Protein AF-A0A3P7W4X5-F1 (afdb_monomer)

InterPro domains:
  IPR001506 Peptidase M12A [PF01400] (109-225)
  IPR001506 Peptidase M12A [PR00480] (134-152)
  IPR001506 Peptidase M12A [PR00480] (186-204)
  IPR001506 Peptidase M12A [PR00480] (205-222)
  IPR001506 Peptidase M12A [PS51864] (102-222)
  IPR006026 Peptidase, metallopeptidase [SM00235] (110-239)
  IPR024079 Metallopeptidase, catalytic domain superfamily [G3DSA:3.40.390.10] (47-266)

Nearest PDB structures (foldseek):
  7uab-assembly1_H  TM=9.248E-01  e=8.748E-09  Homo sapiens
  7uac-assembly1_H  TM=9.003E-01  e=2.520E-08  Homo sapiens
  7uai-assembly1_C  TM=9.038E-01  e=9.906E-08  Homo sapiens
  7uaf-assembly1_D  TM=8.833E-01  e=8.747E-08  Homo sapiens
  7uab-assembly1_A  TM=4.640E-01  e=6.409E-09  Homo sapiens

Radius of gyration: 20.74 Å; Cα contacts (8 Å, |Δi|>4): 629; chains: 1; bounding box: 48×41×63 Å

Foldseek 3Di:
DDLPDPQLVLLVVLVVVCVVVVVVVQDDDPVRVVVQVVPQPPFAADADDDFDDCGDDQLSVQVSLPNQVSADNRAEDEGSVRSNVVSVLSVPPPDDDRDWDFFDDDPCPPVLADPPAAEEEEDPQQDPLQVVLLVLLQVVCVVPHVHHYHHDPPDQFHEYEYADRTFHFYAGGPTGYGYGHQHPVCSHNVSSNVRVCRHRGGDDPCPTPCNVVADRDPVCFQADDFQKKKKKWWGFKDPPQDDPPSVAKWKFKQQEADASRGRDIDHGRNRNHDTGMHPGRTIDMDIGGHDDHMDTFMWMWMDHPPDDTDTDTDD

Structure (mmCIF, N/CA/C/O backbone):
data_AF-A0A3P7W4X5-F1
#
_entry.id   AF-A0A3P7W4X5-F1
#
loop_
_atom_site.group_PDB
_atom_site.id
_atom_site.type_symbol
_atom_site.label_atom_id
_atom_site.label_alt_id
_atom_site.label_comp_id
_atom_site.label_asym_id
_atom_site.label_entity_id
_atom_site.label_seq_id
_atom_site.pdbx_PDB_ins_code
_atom_site.Cartn_x
_atom_site.Cartn_y
_atom_site.Cartn_z
_atom_site.occupancy
_atom_site.B_iso_or_equiv
_atom_site.auth_seq_id
_atom_site.auth_comp_id
_atom_site.auth_asym_id
_atom_site.auth_atom_id
_atom_site.pdbx_PDB_model_num
ATOM 1 N N . MET A 1 1 ? 16.624 9.406 -6.061 1.00 39.12 1 MET A N 1
ATOM 2 C CA . MET A 1 1 ? 15.684 10.514 -6.345 1.00 39.12 1 MET A CA 1
ATOM 3 C C . MET A 1 1 ? 14.954 10.811 -5.045 1.00 39.12 1 MET A C 1
ATOM 5 O O . MET A 1 1 ? 14.525 9.862 -4.405 1.00 39.12 1 MET A O 1
ATOM 9 N N . GLN A 1 2 ? 14.925 12.063 -4.583 1.00 35.84 2 GLN A N 1
ATOM 10 C CA . GLN A 1 2 ? 14.264 12.401 -3.317 1.00 35.84 2 GLN A CA 1
ATOM 11 C C . GLN A 1 2 ? 12.747 12.367 -3.537 1.00 35.84 2 GLN A C 1
ATOM 13 O O . GLN A 1 2 ? 12.265 13.011 -4.467 1.00 35.84 2 GLN A O 1
ATOM 18 N N . VAL A 1 3 ? 12.016 11.607 -2.714 1.00 48.41 3 VAL A N 1
ATOM 19 C CA . VAL A 1 3 ? 10.554 11.439 -2.841 1.00 48.41 3 VAL A CA 1
ATOM 20 C C . VAL A 1 3 ? 9.831 12.787 -2.678 1.00 48.41 3 VAL A C 1
ATOM 22 O O . VAL A 1 3 ? 8.830 13.043 -3.335 1.00 48.41 3 VAL A O 1
ATOM 25 N N . CYS A 1 4 ? 10.422 13.725 -1.933 1.00 47.47 4 CYS A N 1
ATOM 26 C CA . CYS A 1 4 ? 9.924 15.081 -1.687 1.00 47.47 4 CYS A CA 1
ATOM 27 C C . CYS A 1 4 ? 9.985 16.031 -2.916 1.00 47.47 4 CYS A C 1
ATOM 29 O O . CYS A 1 4 ? 10.638 17.076 -2.881 1.00 47.47 4 CYS A O 1
ATOM 31 N N . GLY A 1 5 ? 9.307 15.698 -4.018 1.00 57.44 5 GLY A N 1
ATOM 32 C CA . GLY A 1 5 ? 9.131 16.593 -5.171 1.00 57.44 5 GLY A CA 1
ATOM 33 C C . GLY A 1 5 ? 8.000 17.627 -4.980 1.00 57.44 5 GLY A C 1
ATOM 34 O O . GLY A 1 5 ? 7.124 17.432 -4.135 1.00 57.44 5 GLY A O 1
ATOM 35 N N . PRO A 1 6 ? 7.915 18.687 -5.815 1.00 59.59 6 PRO A N 1
ATOM 36 C CA . PRO A 1 6 ? 6.827 19.680 -5.749 1.00 59.59 6 PRO A CA 1
ATOM 37 C C . PRO A 1 6 ? 5.413 19.086 -5.888 1.00 59.59 6 PRO A C 1
ATOM 39 O O . PRO A 1 6 ? 4.442 19.680 -5.423 1.00 59.59 6 PRO A O 1
ATOM 42 N N . SER A 1 7 ? 5.299 17.911 -6.517 1.00 68.44 7 SER A N 1
ATOM 43 C CA . SER A 1 7 ? 4.059 17.130 -6.626 1.00 68.44 7 SER A CA 1
ATOM 44 C C . SER A 1 7 ? 3.573 16.603 -5.267 1.00 68.44 7 SER A C 1
ATOM 46 O O . SER A 1 7 ? 2.394 16.722 -4.945 1.00 68.44 7 SER A O 1
ATOM 48 N N . PHE A 1 8 ? 4.481 16.087 -4.431 1.00 68.06 8 PHE A N 1
ATOM 49 C CA . PHE A 1 8 ? 4.141 15.478 -3.139 1.00 68.06 8 PHE A CA 1
ATOM 50 C C . PHE A 1 8 ? 3.611 16.506 -2.135 1.00 68.06 8 PHE A C 1
ATOM 52 O O . PHE A 1 8 ? 2.630 16.245 -1.441 1.00 68.06 8 PHE A O 1
ATOM 59 N N . LEU A 1 9 ? 4.183 17.717 -2.119 1.00 72.75 9 LEU A N 1
ATOM 60 C CA . LEU A 1 9 ? 3.670 18.816 -1.293 1.00 72.75 9 LEU A CA 1
ATOM 61 C C . LEU A 1 9 ? 2.208 19.149 -1.641 1.00 72.75 9 LEU A C 1
ATOM 63 O O . LEU A 1 9 ? 1.377 19.245 -0.738 1.00 72.75 9 LEU A O 1
ATOM 67 N N . LYS A 1 10 ? 1.873 19.228 -2.939 1.00 78.94 10 LYS A N 1
ATOM 68 C CA . LYS A 1 10 ? 0.493 19.450 -3.405 1.00 78.94 10 LYS A CA 1
ATOM 69 C C . LYS A 1 10 ? -0.454 18.324 -2.990 1.00 78.94 10 LYS A C 1
ATOM 71 O O . LYS A 1 10 ? -1.557 18.607 -2.538 1.00 78.94 10 LYS A O 1
ATOM 76 N N . ILE A 1 11 ? -0.028 17.065 -3.108 1.00 78.38 11 ILE A N 1
ATOM 77 C CA . ILE A 1 11 ? -0.823 15.894 -2.700 1.00 78.38 11 ILE A CA 1
ATOM 78 C C . ILE A 1 11 ? -1.118 15.940 -1.194 1.00 78.38 11 ILE A C 1
ATOM 80 O O . ILE A 1 11 ? -2.272 15.807 -0.780 1.00 78.38 11 ILE A O 1
ATOM 84 N N . ARG A 1 12 ? -0.100 16.208 -0.367 1.00 75.88 12 ARG A N 1
ATOM 85 C CA . ARG A 1 12 ? -0.252 16.288 1.091 1.00 75.88 12 ARG A CA 1
ATOM 86 C C . ARG A 1 12 ? -1.181 17.427 1.513 1.00 75.88 12 ARG A C 1
ATOM 88 O O . ARG A 1 12 ? -2.041 17.235 2.371 1.00 75.88 12 ARG A O 1
ATOM 95 N N . ASP A 1 13 ? -1.039 18.600 0.903 1.00 79.38 13 ASP A N 1
ATOM 96 C CA . ASP A 1 13 ? -1.913 19.743 1.182 1.00 79.38 13 ASP A CA 1
ATOM 97 C C . ASP A 1 13 ? -3.332 19.556 0.609 1.00 79.38 13 ASP A C 1
ATOM 99 O O . ASP A 1 13 ? -4.280 20.158 1.114 1.00 79.38 13 ASP A O 1
ATOM 103 N N . THR A 1 14 ? -3.511 18.662 -0.369 1.00 79.19 14 THR A N 1
ATOM 104 C CA . THR A 1 14 ? -4.824 18.210 -0.848 1.00 79.19 14 THR A CA 1
ATOM 105 C C . THR A 1 14 ? -5.549 17.336 0.172 1.00 79.19 14 THR A C 1
ATOM 107 O O . THR A 1 14 ? -6.681 17.663 0.531 1.00 79.19 14 THR A O 1
ATOM 110 N N . PHE A 1 15 ? -4.904 16.318 0.747 1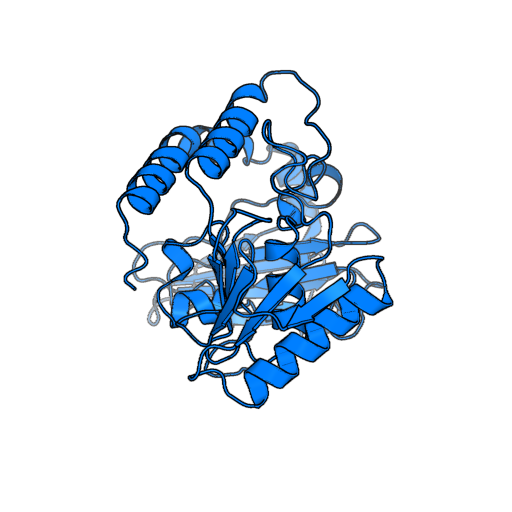.00 70.81 15 PHE A N 1
ATOM 111 C CA . PHE A 1 15 ? -5.556 15.474 1.759 1.00 70.81 15 PHE A CA 1
ATOM 112 C C . PHE A 1 15 ? -5.878 16.200 3.075 1.00 70.81 15 PHE A C 1
ATOM 114 O O . PHE A 1 15 ? -6.907 15.911 3.688 1.00 70.81 15 PHE A O 1
ATOM 121 N N . LYS A 1 16 ? -5.078 17.196 3.484 1.00 78.31 16 LYS A N 1
ATOM 122 C CA . LYS A 1 16 ? -5.375 18.016 4.679 1.00 78.31 16 LYS A CA 1
ATOM 123 C C . LYS A 1 16 ? -6.743 18.705 4.626 1.00 78.31 16 LYS A C 1
ATOM 125 O O . LYS A 1 16 ? -7.355 18.894 5.672 1.00 78.31 16 LYS A O 1
ATOM 130 N N . ARG A 1 17 ? -7.249 19.062 3.436 1.00 78.31 17 ARG A N 1
ATOM 131 C CA . ARG A 1 17 ? -8.536 19.775 3.288 1.00 78.31 17 ARG A CA 1
ATOM 132 C C . ARG A 1 17 ? -9.741 18.966 3.785 1.00 78.31 17 ARG A C 1
ATOM 134 O O . ARG A 1 17 ? -10.727 19.556 4.211 1.00 78.31 17 ARG A O 1
ATOM 141 N N . VAL A 1 18 ? -9.654 17.633 3.769 1.00 68.31 18 VAL A N 1
ATOM 142 C CA . VAL A 1 18 ? -10.765 16.728 4.122 1.00 68.31 18 VAL A CA 1
ATOM 143 C C . VAL A 1 18 ? -10.609 16.026 5.474 1.00 68.31 18 VAL A C 1
ATOM 145 O O . VAL A 1 18 ? -11.540 15.343 5.906 1.00 68.31 18 VAL A O 1
ATOM 148 N N . GLU A 1 19 ? -9.480 16.199 6.169 1.00 68.00 19 GLU A N 1
ATOM 149 C CA . GLU A 1 19 ? -9.145 15.460 7.398 1.00 68.00 19 GLU A CA 1
ATOM 150 C C . GLU A 1 19 ? -10.248 15.559 8.469 1.00 68.00 19 GLU A C 1
ATOM 152 O O . GLU A 1 19 ? -10.750 14.540 8.953 1.00 68.00 19 GLU A O 1
ATOM 157 N N . GLU A 1 20 ? -10.706 16.773 8.790 1.00 70.88 20 GLU A N 1
ATOM 158 C CA . GLU A 1 20 ? -11.737 16.993 9.813 1.00 70.88 20 GLU A CA 1
ATOM 159 C C . GLU A 1 20 ? -13.096 16.376 9.438 1.00 70.88 20 GLU A C 1
ATOM 161 O O . GLU A 1 20 ? -13.789 15.809 10.293 1.00 70.88 20 GLU A O 1
ATOM 166 N N . LYS A 1 21 ? -13.470 16.435 8.148 1.00 66.62 21 LYS A N 1
ATOM 167 C CA . LYS A 1 21 ? -14.709 15.837 7.619 1.00 66.62 21 LYS A CA 1
ATOM 168 C C . LYS A 1 21 ? -14.666 14.315 7.762 1.00 66.62 21 LYS A C 1
ATOM 170 O O . LYS A 1 21 ? -15.625 13.732 8.267 1.00 66.62 21 LYS A O 1
ATOM 175 N N . ILE A 1 22 ? -13.539 13.689 7.417 1.00 64.25 22 ILE A N 1
ATOM 176 C CA . ILE A 1 22 ? -13.308 12.245 7.580 1.00 64.25 22 ILE A CA 1
ATOM 177 C C . ILE A 1 22 ? -13.372 11.846 9.064 1.00 64.25 22 ILE A C 1
ATOM 179 O O . ILE A 1 22 ? -14.096 10.925 9.437 1.00 64.25 22 ILE A O 1
ATOM 183 N N . VAL A 1 23 ? -12.682 12.564 9.956 1.00 64.38 23 VAL A N 1
ATOM 184 C CA . VAL A 1 23 ? -12.696 12.268 11.405 1.00 64.38 23 VAL A CA 1
ATOM 185 C C . VAL A 1 23 ? -14.108 12.345 12.004 1.00 64.38 23 VAL A C 1
ATOM 187 O O . VAL A 1 23 ? -14.408 11.639 12.972 1.00 64.38 23 VAL A O 1
ATOM 190 N N . LYS A 1 24 ? -14.994 13.178 11.444 1.00 67.69 24 LYS A N 1
ATOM 191 C CA . LYS A 1 24 ? -16.395 13.286 11.867 1.00 67.69 24 LYS A CA 1
ATOM 192 C C . LYS A 1 24 ? -17.252 12.106 11.395 1.00 67.69 24 LYS A C 1
ATOM 194 O O . LYS A 1 24 ? -18.044 11.614 12.197 1.00 67.69 24 LYS A O 1
ATOM 199 N N . THR A 1 25 ? -17.107 11.648 10.147 1.00 62.72 25 THR A N 1
ATOM 200 C CA . THR A 1 25 ? -17.919 10.540 9.593 1.00 62.72 25 THR A CA 1
ATOM 201 C C . THR A 1 25 ? -17.595 9.188 10.222 1.00 62.72 25 THR A C 1
ATOM 203 O O . THR A 1 25 ? -18.468 8.336 10.333 1.00 62.72 25 THR A O 1
ATOM 206 N N . LEU A 1 26 ? -16.363 8.995 10.694 1.00 60.09 26 LEU A N 1
ATOM 207 C CA . LEU A 1 26 ? -15.888 7.716 11.226 1.00 60.09 26 LEU A CA 1
ATOM 208 C C . LEU A 1 26 ? -16.137 7.523 12.741 1.00 60.09 26 LEU A C 1
ATOM 210 O O . LEU A 1 26 ? -15.450 6.726 13.388 1.00 60.09 26 LEU A O 1
ATOM 214 N N . ARG A 1 27 ? -17.083 8.261 13.341 1.00 65.50 27 ARG A N 1
ATOM 215 C CA . ARG A 1 27 ? -17.480 8.119 14.757 1.00 65.50 27 ARG A CA 1
ATOM 216 C C . ARG A 1 27 ? -18.706 7.213 14.895 1.00 65.50 27 ARG A C 1
ATOM 218 O O . ARG A 1 27 ? -19.741 7.475 14.295 1.00 65.50 27 ARG A O 1
ATOM 225 N N . LEU A 1 28 ? -18.608 6.188 15.741 1.00 60.41 28 LEU A N 1
ATOM 226 C CA . LEU A 1 28 ? -19.721 5.277 16.041 1.00 60.41 28 LEU A CA 1
ATOM 227 C C . LEU A 1 28 ? -20.811 5.957 16.888 1.00 60.41 28 LEU A C 1
ATOM 229 O O . LEU A 1 28 ? -20.504 6.774 17.760 1.00 60.41 28 LEU A O 1
ATOM 233 N N . THR A 1 29 ? -22.077 5.576 16.679 1.00 76.44 29 THR A N 1
ATOM 234 C CA . THR A 1 29 ? -23.195 6.043 17.520 1.00 76.44 29 THR A CA 1
ATOM 235 C C . THR A 1 29 ? -23.168 5.388 18.912 1.00 76.44 29 THR A C 1
ATOM 237 O O . THR A 1 29 ? -22.550 4.329 19.081 1.00 76.44 29 THR A O 1
ATOM 240 N N . PRO A 1 30 ? -23.843 5.961 19.929 1.00 78.12 30 PRO A N 1
ATOM 241 C CA . PRO A 1 30 ? -23.912 5.373 21.270 1.00 78.12 30 PRO A CA 1
ATOM 242 C C . PRO A 1 30 ? -24.513 3.958 21.307 1.00 78.12 30 PRO A C 1
ATOM 244 O O . PRO A 1 30 ? -24.105 3.135 22.125 1.00 78.12 30 PRO A O 1
ATOM 247 N N . GLU A 1 31 ? -25.452 3.644 20.415 1.00 75.19 31 GLU A N 1
ATOM 248 C CA . GLU A 1 31 ? -26.133 2.347 20.323 1.00 75.19 31 GLU A CA 1
ATOM 249 C C . GLU A 1 31 ? -25.203 1.290 19.730 1.00 75.19 31 GLU A C 1
ATOM 251 O O . GLU A 1 31 ? -25.082 0.192 20.280 1.00 75.19 31 GLU A O 1
ATOM 256 N N . LEU A 1 32 ? -24.492 1.650 18.652 1.00 64.81 32 LEU A N 1
ATOM 257 C CA . LEU A 1 32 ? -23.413 0.842 18.092 1.00 64.81 32 LEU A CA 1
ATOM 258 C C . LEU A 1 32 ? -22.353 0.590 19.162 1.00 64.81 32 LEU A C 1
ATOM 260 O O . LEU A 1 32 ? -22.035 -0.565 19.423 1.00 64.81 32 LEU A O 1
ATOM 264 N N . LEU A 1 33 ? -21.897 1.635 19.860 1.00 61.88 33 LEU A N 1
ATOM 265 C CA . LEU A 1 33 ? -20.931 1.531 20.954 1.00 61.88 33 LEU A CA 1
ATOM 266 C C . LEU A 1 33 ? -21.427 0.626 22.096 1.00 61.88 33 LEU A C 1
ATOM 268 O O . LEU A 1 33 ? -20.629 -0.120 22.653 1.00 61.88 33 LEU A O 1
ATOM 272 N N . LYS A 1 34 ? -22.724 0.642 22.436 1.00 67.62 34 LYS A N 1
ATOM 273 C CA . LYS A 1 34 ? -23.310 -0.196 23.498 1.00 67.62 34 LYS A CA 1
ATOM 274 C C . LYS A 1 34 ? -23.471 -1.665 23.085 1.00 67.62 34 LYS A C 1
ATOM 276 O O . LYS A 1 34 ? -23.150 -2.561 23.861 1.00 67.62 34 LYS A O 1
ATOM 281 N N . SER A 1 35 ? -23.945 -1.922 21.865 1.00 66.88 35 SER A N 1
ATOM 282 C CA . SER A 1 35 ? -24.025 -3.272 21.279 1.00 66.88 35 SER A CA 1
ATOM 283 C C . SER A 1 35 ? -22.637 -3.906 21.195 1.00 66.88 35 SER A C 1
ATOM 285 O O . SER A 1 35 ? -22.409 -5.042 21.622 1.00 66.88 35 SER A O 1
ATOM 287 N N . LEU A 1 36 ? -21.684 -3.103 20.728 1.00 55.81 36 LEU A N 1
ATOM 288 C CA . LEU A 1 36 ? -20.265 -3.384 20.739 1.00 55.81 36 LEU A CA 1
ATOM 289 C C . LEU A 1 36 ? -19.824 -3.676 22.194 1.00 55.81 36 LEU A C 1
ATOM 291 O O . LEU A 1 36 ? -19.351 -4.781 22.433 1.00 55.81 36 LEU A O 1
ATOM 295 N N . GLN A 1 37 ? -20.155 -2.833 23.188 1.00 49.88 37 GLN A N 1
ATOM 296 C CA . GLN A 1 37 ? -19.863 -3.016 24.630 1.00 49.88 37 GLN A CA 1
ATOM 297 C C . GLN A 1 37 ? -20.412 -4.284 25.323 1.00 49.88 37 GLN A C 1
ATOM 299 O O . GLN A 1 37 ? -19.893 -4.685 26.366 1.00 49.88 37 GLN A O 1
ATOM 304 N N . GLU A 1 38 ? -21.424 -4.965 24.789 1.00 54.34 38 GLU A N 1
ATOM 305 C CA . GLU A 1 38 ? -21.856 -6.267 25.332 1.00 54.34 38 GLU A CA 1
ATOM 306 C C . GLU A 1 38 ? -21.087 -7.451 24.715 1.00 54.34 38 GLU A C 1
ATOM 308 O O . GLU A 1 38 ? -21.122 -8.575 25.230 1.00 54.34 38 GLU A O 1
ATOM 313 N N . ARG A 1 39 ? -20.343 -7.219 23.623 1.00 52.88 39 ARG A N 1
ATOM 314 C CA . ARG A 1 39 ? -19.677 -8.272 22.847 1.00 52.88 39 ARG A CA 1
ATOM 315 C C . ARG A 1 39 ? -18.300 -8.688 23.386 1.00 52.88 39 ARG A C 1
ATOM 317 O O . ARG A 1 39 ? -18.030 -9.887 23.304 1.00 52.88 39 ARG A O 1
ATOM 324 N N . LEU A 1 40 ? -17.445 -7.814 23.949 1.00 42.47 40 LEU A N 1
ATOM 325 C CA . LEU A 1 40 ? -16.136 -8.268 24.495 1.00 42.47 40 LEU A CA 1
ATOM 326 C C . LEU A 1 40 ? -16.277 -9.073 25.790 1.00 42.47 40 LEU A C 1
ATOM 328 O O . LEU A 1 40 ? -15.386 -9.855 26.108 1.00 42.47 40 LEU A O 1
ATOM 332 N N . LYS A 1 41 ? -17.346 -8.862 26.575 1.00 49.19 41 LYS A N 1
ATOM 333 C CA . LYS A 1 41 ? -17.437 -9.316 27.980 1.00 49.19 41 LYS A CA 1
ATOM 334 C C . LYS A 1 41 ? -17.267 -10.833 28.195 1.00 49.19 41 LYS A C 1
ATOM 336 O O . LYS A 1 41 ? -17.200 -11.269 29.337 1.00 49.19 41 LYS A O 1
ATOM 341 N N . LYS A 1 42 ? -17.231 -11.645 27.131 1.00 49.16 42 LYS A N 1
ATOM 342 C CA . LYS A 1 42 ? -17.330 -13.115 27.175 1.00 49.16 42 LYS A CA 1
ATOM 343 C C . LYS A 1 42 ? -16.022 -13.870 26.793 1.00 49.16 42 LYS A C 1
ATOM 345 O O . LYS A 1 42 ? -16.094 -15.073 26.590 1.00 49.16 42 LYS A O 1
ATOM 350 N N . TRP A 1 43 ? -14.884 -13.183 26.590 1.00 36.69 43 TRP A N 1
ATOM 351 C CA . TRP A 1 43 ? -13.737 -13.633 25.746 1.00 36.69 43 TRP A CA 1
ATOM 352 C C . TRP A 1 43 ? -12.384 -13.765 26.580 1.00 36.69 43 TRP A C 1
ATOM 354 O O . TRP A 1 43 ? -12.213 -13.030 27.561 1.00 36.69 43 TRP A O 1
ATOM 364 N N . ARG A 1 44 ? -11.459 -14.734 26.299 1.00 37.09 44 ARG A N 1
ATOM 365 C CA . ARG A 1 44 ? -10.324 -15.273 27.154 1.00 37.09 44 ARG A CA 1
ATOM 366 C C . ARG A 1 44 ? -8.906 -15.515 26.482 1.00 37.09 44 ARG A C 1
ATOM 368 O O . ARG A 1 44 ? -8.809 -15.266 25.299 1.00 37.09 44 ARG A O 1
ATOM 375 N N . PRO A 1 45 ? -7.791 -15.910 27.196 1.00 35.72 45 PRO A N 1
ATOM 376 C CA . PRO A 1 45 ? -6.382 -15.695 26.711 1.00 35.72 45 PRO A CA 1
ATOM 377 C C . PRO A 1 45 ? -5.257 -16.833 26.537 1.00 35.72 45 PRO A C 1
ATOM 379 O O . PRO A 1 45 ? -5.167 -17.700 27.402 1.00 35.72 45 PRO A O 1
ATOM 382 N N . ILE A 1 46 ? -4.333 -16.722 25.518 1.00 38.12 46 ILE A N 1
ATOM 383 C CA . ILE A 1 46 ? -3.207 -17.545 24.891 1.00 38.12 46 ILE A CA 1
ATOM 384 C C . ILE A 1 46 ? -1.939 -16.672 24.408 1.00 38.12 46 ILE A C 1
ATOM 386 O O . ILE A 1 46 ? -1.886 -15.501 24.794 1.00 38.12 46 ILE A O 1
ATOM 390 N N . LYS A 1 47 ? -0.885 -17.165 23.661 1.00 33.56 47 LYS A N 1
ATOM 391 C CA . LYS A 1 47 ? 0.467 -16.523 23.336 1.00 33.56 47 LYS A CA 1
ATOM 392 C C . LYS A 1 47 ? 1.225 -17.013 22.025 1.00 33.56 47 LYS A C 1
ATOM 394 O O . LYS A 1 47 ? 1.041 -18.173 21.694 1.00 33.56 47 LYS A O 1
ATOM 399 N N . ASN A 1 48 ? 2.129 -16.208 21.384 1.00 47.97 48 ASN A N 1
ATOM 400 C CA . ASN A 1 48 ? 3.017 -16.502 20.186 1.00 47.97 48 ASN A CA 1
ATOM 401 C C . ASN A 1 48 ? 4.529 -16.073 20.341 1.00 47.97 48 ASN A C 1
ATOM 403 O O . ASN A 1 48 ? 4.851 -15.443 21.354 1.00 47.97 48 ASN A O 1
ATOM 407 N N . ASP A 1 49 ? 5.438 -16.381 19.372 1.00 37.12 49 ASP A N 1
ATOM 408 C CA . ASP A 1 49 ? 6.920 -16.423 19.574 1.00 37.12 49 ASP A CA 1
ATOM 409 C C . ASP A 1 49 ? 7.975 -16.042 18.453 1.00 37.12 49 ASP A C 1
ATOM 411 O O . ASP A 1 49 ? 9.158 -16.244 18.731 1.00 37.12 49 ASP A O 1
ATOM 415 N N . LYS A 1 50 ? 7.683 -15.474 17.253 1.00 46.31 50 LYS A N 1
ATOM 416 C CA . LYS A 1 50 ? 8.720 -15.077 16.223 1.00 46.31 50 LYS A CA 1
ATOM 417 C C . LYS A 1 50 ? 8.392 -13.781 15.427 1.00 46.31 50 LYS A C 1
ATOM 419 O O . LYS A 1 50 ? 7.209 -13.562 15.194 1.00 46.31 50 LYS A O 1
ATOM 424 N N . VAL A 1 51 ? 9.401 -12.965 15.042 1.00 61.84 51 VAL A N 1
ATOM 425 C CA . VAL A 1 51 ? 9.314 -11.630 14.354 1.00 61.84 51 VAL A CA 1
ATOM 426 C C . VAL A 1 51 ? 10.618 -11.316 13.565 1.00 61.84 51 VAL A C 1
ATOM 428 O O . VAL A 1 51 ? 11.687 -11.656 14.078 1.00 61.84 51 VAL A O 1
ATOM 431 N N . GLU A 1 52 ? 10.560 -10.658 12.392 1.00 68.25 52 GLU A N 1
ATOM 432 C CA . GLU A 1 52 ? 11.723 -10.257 11.549 1.00 68.25 52 GLU A CA 1
ATOM 433 C C . GLU A 1 52 ? 12.239 -8.803 11.777 1.00 68.25 52 GLU A C 1
ATOM 435 O O . GLU A 1 52 ? 11.567 -7.978 12.390 1.00 68.25 52 GLU A O 1
ATOM 440 N N . GLU A 1 53 ? 13.448 -8.460 11.285 1.00 76.69 53 GLU A N 1
ATOM 441 C CA . GLU A 1 53 ? 14.101 -7.143 11.521 1.00 76.69 53 GLU A CA 1
ATOM 442 C C . GLU A 1 53 ? 13.679 -6.024 10.547 1.00 76.69 53 GLU A C 1
ATOM 444 O O . GLU A 1 53 ? 13.420 -4.903 10.982 1.00 76.69 53 GLU A O 1
ATOM 449 N N . ALA A 1 54 ? 13.613 -6.298 9.237 1.00 70.81 54 ALA A N 1
ATOM 450 C CA . ALA A 1 54 ? 13.172 -5.307 8.238 1.00 70.81 54 ALA A CA 1
ATOM 451 C C . ALA A 1 54 ? 11.663 -5.01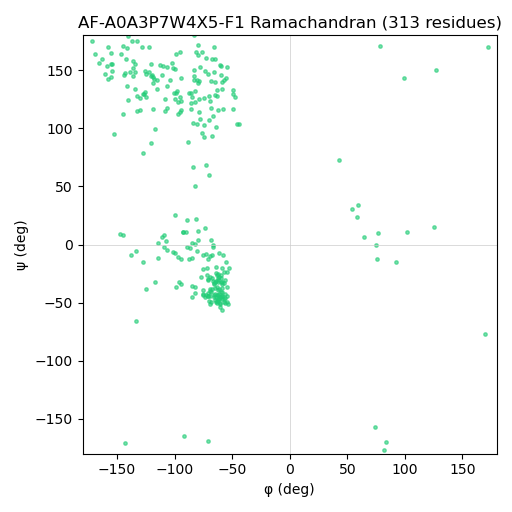5 8.341 1.00 70.81 54 ALA A C 1
ATOM 453 O O . ALA A 1 54 ? 11.213 -3.903 8.051 1.00 70.81 54 ALA A O 1
ATOM 454 N N . GLY A 1 55 ? 10.917 -6.025 8.792 1.00 64.06 55 GLY A N 1
ATOM 455 C CA . GLY A 1 55 ? 9.512 -5.966 9.155 1.00 64.06 55 GLY A CA 1
ATOM 456 C C . GLY A 1 55 ? 8.638 -7.014 8.464 1.00 64.06 55 GLY A C 1
ATOM 457 O O . GLY A 1 55 ? 8.907 -7.426 7.337 1.00 64.06 55 GLY A O 1
ATOM 458 N N . ASP A 1 56 ? 7.565 -7.436 9.136 1.00 62.88 56 ASP A N 1
ATOM 459 C CA . ASP A 1 56 ? 6.690 -8.545 8.721 1.00 62.88 56 ASP A CA 1
ATOM 460 C C . ASP A 1 56 ? 5.611 -8.155 7.667 1.00 62.88 56 ASP A C 1
ATOM 462 O O . ASP A 1 56 ? 4.816 -9.000 7.237 1.00 62.88 56 ASP A O 1
ATOM 466 N N . SER A 1 57 ? 5.549 -6.891 7.216 1.00 67.62 57 SER A N 1
ATOM 467 C CA . SER A 1 57 ? 4.683 -6.447 6.104 1.00 67.62 57 SER A CA 1
ATOM 468 C C . SER A 1 57 ? 5.158 -5.156 5.435 1.00 67.62 57 SER A C 1
ATOM 470 O O . SER A 1 57 ? 6.027 -4.454 5.935 1.00 67.62 57 SER A O 1
ATOM 472 N N . ILE A 1 58 ? 4.542 -4.824 4.299 1.00 70.06 58 ILE A N 1
ATOM 473 C CA . ILE A 1 58 ? 4.839 -3.630 3.494 1.00 70.06 58 ILE A CA 1
ATOM 474 C C . ILE A 1 58 ? 4.753 -2.340 4.320 1.00 70.06 58 ILE A C 1
ATOM 476 O O . ILE A 1 58 ? 5.647 -1.504 4.241 1.00 70.06 58 ILE A O 1
ATOM 480 N N . GLU A 1 59 ? 3.714 -2.208 5.151 1.00 67.38 59 GLU A N 1
ATOM 481 C CA . GLU A 1 59 ? 3.524 -1.035 6.007 1.00 67.38 59 GLU A CA 1
ATOM 482 C C . GLU A 1 59 ? 4.733 -0.865 6.952 1.00 67.38 59 GLU A C 1
ATOM 484 O O . GLU A 1 59 ? 5.251 0.242 7.059 1.00 67.38 59 GLU A O 1
ATOM 489 N N . GLU A 1 60 ? 5.272 -1.961 7.514 1.00 64.25 60 GLU A N 1
ATOM 490 C CA . GLU A 1 60 ? 6.507 -1.943 8.325 1.00 64.25 60 GLU A CA 1
ATOM 491 C C . GLU A 1 60 ? 7.706 -1.417 7.584 1.00 64.25 60 GLU A C 1
ATOM 493 O O . GLU A 1 60 ? 8.402 -0.507 8.034 1.00 64.25 60 GLU A O 1
ATOM 498 N N . ILE A 1 61 ? 7.966 -2.076 6.460 1.00 76.44 61 ILE A N 1
ATOM 499 C CA . ILE A 1 61 ? 9.187 -1.918 5.700 1.00 76.44 61 ILE A CA 1
ATOM 500 C C . ILE A 1 61 ? 9.258 -0.468 5.222 1.00 76.44 61 ILE A C 1
ATOM 502 O O . ILE A 1 61 ? 10.344 0.104 5.155 1.00 76.44 61 ILE A O 1
ATOM 506 N N . ASN A 1 62 ? 8.105 0.161 4.980 1.00 82.12 62 ASN A N 1
ATOM 507 C CA . ASN A 1 62 ? 7.997 1.527 4.499 1.00 82.12 62 ASN A CA 1
ATOM 508 C C . ASN A 1 62 ? 8.277 2.592 5.569 1.00 82.12 62 ASN A C 1
ATOM 510 O O . ASN A 1 62 ? 8.969 3.555 5.246 1.00 82.12 62 ASN A O 1
ATOM 514 N N . GLU A 1 63 ? 7.852 2.455 6.827 1.00 76.56 63 GLU A N 1
ATOM 515 C CA . GLU A 1 63 ? 8.243 3.430 7.871 1.00 76.56 63 GLU A CA 1
ATOM 516 C C . GLU A 1 63 ? 9.632 3.151 8.450 1.00 76.56 63 GLU A C 1
ATOM 518 O O . GLU A 1 63 ? 10.405 4.093 8.635 1.00 76.56 63 GLU A O 1
ATOM 523 N N . ASN A 1 64 ? 10.015 1.875 8.612 1.00 80.00 64 ASN A N 1
ATOM 524 C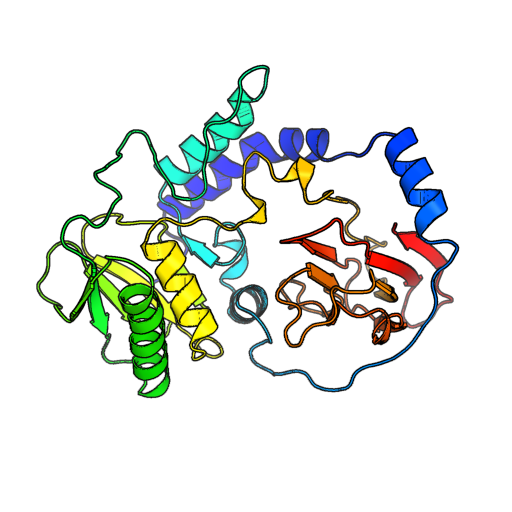 CA . ASN A 1 64 ? 11.399 1.504 8.931 1.00 80.00 64 ASN A CA 1
ATOM 525 C C . ASN A 1 64 ? 12.367 2.103 7.887 1.00 80.00 64 ASN A C 1
ATOM 527 O O . ASN A 1 64 ? 13.458 2.564 8.230 1.00 80.00 64 ASN A O 1
ATOM 531 N N . SER A 1 65 ? 11.941 2.158 6.616 1.00 83.81 65 SER A N 1
ATOM 532 C CA . SER A 1 65 ? 12.657 2.814 5.509 1.00 83.81 65 SER A CA 1
ATOM 533 C C . SER A 1 65 ? 12.396 4.325 5.367 1.00 83.81 65 SER A C 1
ATOM 535 O O . SER A 1 65 ? 12.956 4.938 4.459 1.00 83.81 65 SER A O 1
ATOM 537 N N . GLN A 1 66 ? 11.584 4.931 6.239 1.00 83.56 66 GLN A N 1
ATOM 538 C CA . GLN A 1 66 ? 11.230 6.361 6.280 1.00 83.56 66 GLN A CA 1
ATOM 539 C C . GLN A 1 66 ? 10.557 6.904 5.003 1.00 83.56 66 GLN A C 1
ATOM 541 O O . GLN A 1 66 ? 10.750 8.061 4.634 1.00 83.56 66 GLN A O 1
ATOM 546 N N . VAL A 1 67 ? 9.750 6.075 4.335 1.00 81.12 67 VAL A N 1
ATOM 547 C CA . VAL A 1 67 ? 8.916 6.450 3.175 1.00 81.12 67 VAL A CA 1
ATOM 548 C C . VAL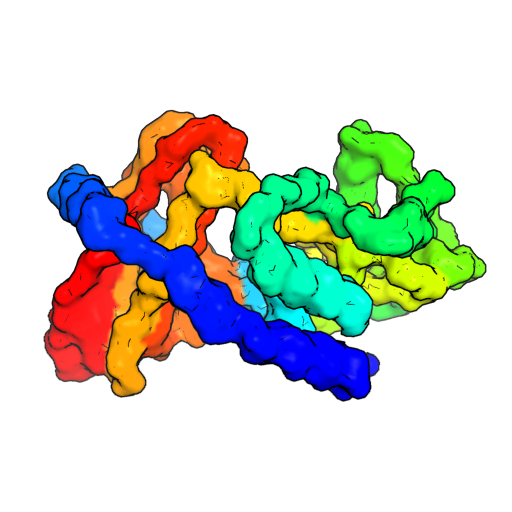 A 1 67 ? 7.406 6.353 3.445 1.00 81.12 67 VAL A C 1
ATOM 550 O O . VAL A 1 67 ? 6.627 6.878 2.656 1.00 81.12 67 VAL A O 1
ATOM 553 N N . GLY A 1 68 ? 6.981 5.737 4.557 1.00 74.19 68 GLY A N 1
ATOM 554 C CA . GLY A 1 68 ? 5.568 5.511 4.902 1.00 74.19 68 GLY A CA 1
ATOM 555 C C . GLY A 1 68 ? 4.696 6.775 4.902 1.00 74.19 68 GLY A C 1
ATOM 556 O O . GLY A 1 68 ? 3.656 6.792 4.244 1.00 74.19 68 GLY A O 1
ATOM 557 N N . GLU A 1 69 ? 5.130 7.855 5.566 1.00 71.50 69 GLU A N 1
ATOM 558 C CA . GLU A 1 69 ? 4.386 9.132 5.613 1.00 71.50 69 GLU A CA 1
ATOM 559 C C . GLU A 1 69 ? 4.230 9.841 4.248 1.00 71.50 69 GLU A C 1
ATOM 561 O O . GLU A 1 69 ? 3.288 10.620 4.071 1.00 71.50 69 GLU A O 1
ATOM 566 N N . ASP A 1 70 ? 5.122 9.585 3.282 1.00 76.25 70 ASP A N 1
ATOM 567 C CA . ASP A 1 70 ? 5.071 10.176 1.932 1.00 76.25 70 ASP A CA 1
ATOM 568 C C . ASP A 1 70 ? 4.140 9.392 0.977 1.00 76.25 70 ASP A C 1
ATOM 570 O O . ASP A 1 70 ? 3.814 9.877 -0.113 1.00 76.25 70 ASP A O 1
ATOM 574 N N . LEU A 1 71 ? 3.694 8.192 1.370 1.00 79.50 71 LEU A N 1
ATOM 575 C CA . LEU A 1 71 ? 2.933 7.254 0.541 1.00 79.50 71 LEU A CA 1
ATOM 576 C C . LEU A 1 71 ? 1.450 7.199 0.945 1.00 79.50 71 LEU A C 1
ATOM 578 O O . LEU A 1 71 ? 1.082 7.112 2.119 1.00 79.50 71 LEU A O 1
ATOM 582 N N . TYR A 1 72 ? 0.552 7.200 -0.042 1.00 79.12 72 TYR A N 1
ATOM 583 C CA . TYR A 1 72 ? -0.878 7.065 0.220 1.00 79.12 72 TYR A CA 1
ATOM 584 C C . TYR A 1 72 ? -1.185 5.650 0.723 1.00 79.12 72 TYR A C 1
ATOM 586 O O . TYR A 1 72 ? -0.868 4.663 0.070 1.00 79.12 72 TYR A O 1
ATOM 594 N N . GLN A 1 73 ? -1.806 5.561 1.902 1.00 74.19 73 GLN A N 1
ATOM 595 C CA . GLN A 1 73 ? -2.036 4.296 2.617 1.00 74.19 73 GLN A CA 1
ATOM 596 C C . GLN A 1 73 ? -0.750 3.469 2.846 1.00 74.19 73 GLN A C 1
ATOM 598 O O . GLN A 1 73 ? -0.821 2.252 2.963 1.00 74.19 73 GLN A O 1
ATOM 603 N N . ALA A 1 74 ? 0.390 4.158 2.978 1.00 78.56 74 ALA A N 1
ATOM 604 C CA . ALA A 1 74 ? 1.736 3.640 3.224 1.00 78.56 74 ALA A CA 1
ATOM 605 C C . ALA A 1 74 ? 2.477 2.980 2.046 1.00 78.56 74 ALA A C 1
ATOM 607 O O . ALA A 1 74 ? 3.683 2.826 2.178 1.00 78.56 74 ALA A O 1
ATOM 608 N N . ASP A 1 75 ? 1.852 2.645 0.908 1.00 79.69 75 ASP A N 1
ATOM 609 C CA . ASP A 1 75 ? 2.518 1.961 -0.229 1.00 79.69 75 ASP A CA 1
ATOM 610 C C . ASP A 1 75 ? 2.166 2.488 -1.641 1.00 79.69 75 ASP A C 1
ATOM 612 O O . ASP A 1 75 ? 2.825 2.127 -2.617 1.00 79.69 75 ASP A O 1
ATOM 616 N N . MET A 1 76 ? 1.181 3.382 -1.788 1.00 85.44 76 MET A N 1
ATOM 617 C CA . MET A 1 76 ? 0.784 3.913 -3.099 1.00 85.44 76 MET A CA 1
ATOM 618 C C . MET A 1 76 ? 1.369 5.300 -3.380 1.00 85.44 76 MET A C 1
ATOM 620 O O . MET A 1 76 ? 1.104 6.270 -2.665 1.00 85.44 76 MET A O 1
ATOM 624 N N . VAL A 1 77 ? 2.066 5.438 -4.508 1.00 91.50 77 VAL A N 1
ATOM 625 C CA . VAL A 1 77 ? 2.408 6.743 -5.087 1.00 91.50 77 VAL A CA 1
ATOM 626 C C . VAL A 1 77 ? 1.251 7.222 -5.968 1.00 91.50 77 VAL A C 1
ATOM 628 O O . VAL A 1 77 ? 0.864 6.556 -6.931 1.00 91.50 77 VAL A O 1
ATOM 631 N N . LEU A 1 78 ? 0.700 8.395 -5.651 1.00 85.94 78 LEU A N 1
ATOM 632 C CA . LEU A 1 78 ? -0.380 9.024 -6.419 1.00 85.94 78 LEU A CA 1
ATOM 633 C C . LEU A 1 78 ? 0.138 10.145 -7.329 1.00 85.94 78 LEU A C 1
ATOM 635 O O . LEU A 1 78 ? 1.101 10.839 -7.003 1.00 85.94 78 LEU A O 1
ATOM 639 N N . THR A 1 79 ? -0.559 10.386 -8.441 1.00 87.88 79 THR A N 1
ATOM 640 C CA . THR A 1 79 ? -0.488 11.666 -9.164 1.00 87.88 79 THR A CA 1
ATOM 641 C C . THR A 1 79 ? -1.296 12.753 -8.439 1.00 87.88 79 THR A C 1
ATOM 643 O O . THR A 1 79 ? -2.111 12.463 -7.559 1.00 87.88 79 THR A O 1
ATOM 646 N N . VAL A 1 80 ? -1.097 14.026 -8.805 1.00 85.31 80 VAL A N 1
ATOM 647 C CA . VAL A 1 80 ? -1.864 15.143 -8.215 1.00 85.31 80 VAL A CA 1
ATOM 648 C C . VAL A 1 80 ? -3.359 14.976 -8.497 1.00 85.31 80 VAL A C 1
ATOM 650 O O . VAL A 1 80 ? -4.167 15.061 -7.577 1.00 85.31 80 VAL A O 1
ATOM 653 N N . GLU A 1 81 ? -3.710 14.629 -9.736 1.00 82.94 81 GLU A N 1
ATOM 654 C CA . GLU A 1 81 ? -5.100 14.441 -10.170 1.00 82.94 81 GLU A CA 1
ATOM 655 C C . GLU A 1 81 ? -5.749 13.239 -9.461 1.00 82.94 81 GLU A C 1
ATOM 657 O O . GLU A 1 81 ? -6.924 13.274 -9.111 1.00 82.94 81 GLU A O 1
ATOM 662 N N . GLN A 1 82 ? -4.969 12.186 -9.179 1.00 83.50 82 GLN A N 1
ATOM 663 C CA . GLN A 1 82 ? -5.408 11.048 -8.367 1.00 83.50 82 GLN A CA 1
ATOM 664 C C . GLN A 1 82 ? -5.786 11.463 -6.941 1.00 83.50 82 GLN A C 1
ATOM 666 O O . GLN A 1 82 ? -6.800 11.003 -6.418 1.00 83.50 82 GLN A O 1
ATOM 671 N N . ALA A 1 83 ? -4.992 12.330 -6.308 1.00 82.56 83 ALA A N 1
ATOM 672 C CA . ALA A 1 83 ? -5.298 12.842 -4.975 1.00 82.56 83 ALA A CA 1
ATOM 673 C C . ALA A 1 83 ? -6.520 13.779 -4.982 1.00 82.56 83 ALA A C 1
ATOM 675 O O . ALA A 1 83 ? -7.342 13.720 -4.065 1.00 82.56 83 ALA A O 1
ATOM 676 N N . GLU A 1 84 ? -6.666 14.604 -6.022 1.00 82.56 84 GLU A N 1
ATOM 677 C CA . GLU A 1 84 ? -7.811 15.503 -6.207 1.00 82.56 84 GLU A CA 1
ATOM 678 C C . GLU A 1 84 ? -9.123 14.722 -6.396 1.00 82.56 84 GLU A C 1
ATOM 680 O O . GLU A 1 84 ? -10.049 14.933 -5.614 1.00 82.56 84 GLU A O 1
ATOM 685 N N . GLU A 1 85 ? -9.186 13.723 -7.288 1.00 75.75 85 GLU A N 1
ATOM 686 C CA . GLU A 1 85 ? -10.390 12.884 -7.466 1.00 75.75 85 GLU A CA 1
ATOM 687 C C . GLU A 1 85 ? -10.784 12.080 -6.208 1.00 75.75 85 GLU A C 1
ATOM 689 O O . GLU A 1 85 ? -11.956 11.721 -6.024 1.00 75.75 85 GLU A O 1
ATOM 694 N N . ILE A 1 86 ? -9.818 11.722 -5.351 1.00 73.88 86 ILE A N 1
ATOM 695 C CA . ILE A 1 86 ? -10.109 11.061 -4.068 1.00 73.88 86 ILE A CA 1
ATOM 696 C C . ILE A 1 86 ? -10.751 12.060 -3.101 1.00 73.88 86 ILE A C 1
ATOM 698 O O . ILE A 1 86 ? -11.717 11.706 -2.425 1.00 73.88 86 ILE A O 1
ATOM 702 N N . VAL A 1 87 ? -10.250 13.298 -3.053 1.00 75.06 87 VAL A N 1
ATOM 703 C CA . VAL A 1 87 ? -10.813 14.382 -2.237 1.00 75.06 87 VAL A CA 1
ATOM 704 C C . VAL A 1 87 ? -12.214 14.767 -2.713 1.00 75.06 87 VAL A C 1
ATOM 706 O O . VAL A 1 87 ? -13.135 14.767 -1.898 1.00 75.06 87 VAL A O 1
ATOM 709 N N . GLU A 1 88 ? -12.422 14.970 -4.013 1.00 73.88 88 GLU A N 1
ATOM 710 C CA . GLU A 1 88 ? -13.749 15.227 -4.593 1.00 73.88 88 GLU A CA 1
ATOM 711 C C . GLU A 1 88 ? -14.734 14.094 -4.252 1.00 73.88 88 GLU A C 1
ATOM 713 O O . GLU A 1 88 ? -15.820 14.339 -3.729 1.00 73.88 88 GLU A O 1
ATOM 718 N N . GLY A 1 89 ? -14.319 12.829 -4.406 1.00 68.12 89 GLY A N 1
ATOM 719 C CA . GLY A 1 89 ? -15.127 11.655 -4.041 1.00 68.12 89 GLY A CA 1
ATOM 720 C C . GLY A 1 89 ? -15.391 11.465 -2.533 1.00 68.12 89 GLY A C 1
ATOM 721 O O . GLY A 1 89 ? -16.186 10.598 -2.147 1.00 68.12 89 GLY A O 1
ATOM 722 N N . ILE A 1 90 ? -14.733 12.243 -1.668 1.00 65.56 90 ILE A N 1
ATOM 723 C CA . ILE A 1 90 ? -15.028 12.372 -0.230 1.00 65.56 90 ILE A CA 1
ATOM 724 C C . ILE A 1 90 ? -15.952 13.572 0.016 1.00 65.56 90 ILE A C 1
ATOM 726 O O . ILE A 1 90 ? -16.819 13.528 0.895 1.00 65.56 90 ILE A O 1
ATOM 730 N N . GLU A 1 91 ? -15.804 14.640 -0.763 1.00 67.19 91 GLU A N 1
ATOM 731 C CA . GLU A 1 91 ? -16.626 15.835 -0.649 1.00 67.19 91 GLU A CA 1
ATOM 732 C C . GLU A 1 91 ? -18.063 15.606 -1.139 1.00 67.19 91 GLU A C 1
ATOM 734 O O . GLU A 1 91 ? -18.990 15.932 -0.392 1.00 67.19 91 GLU A O 1
ATOM 739 N N . GLU A 1 92 ? -18.242 14.929 -2.279 1.00 64.44 92 GLU A N 1
ATOM 740 C CA . GLU A 1 92 ? -19.529 14.588 -2.919 1.00 64.44 92 GLU A CA 1
ATOM 741 C C . GLU A 1 92 ? -20.419 13.585 -2.149 1.00 64.44 92 GLU A C 1
ATOM 743 O O . GLU A 1 92 ? -21.518 13.258 -2.600 1.00 64.44 92 GLU A O 1
ATOM 748 N N . GLN A 1 93 ? -19.994 13.080 -0.984 1.00 56.00 93 GLN A N 1
ATOM 749 C CA . GLN A 1 93 ? -20.725 12.039 -0.235 1.00 56.00 93 GLN A CA 1
ATOM 750 C C . GLN A 1 93 ? -22.072 12.490 0.368 1.00 56.00 93 GLN A C 1
ATOM 752 O O . GLN A 1 93 ? -22.748 11.695 1.018 1.00 56.00 93 GLN A O 1
ATOM 757 N N . ASP A 1 94 ? -22.507 13.725 0.115 1.00 47.44 94 ASP A N 1
ATOM 758 C CA . ASP A 1 94 ? -23.776 14.294 0.585 1.00 47.44 94 ASP A CA 1
ATOM 759 C C . ASP A 1 94 ? -24.972 13.897 -0.317 1.00 47.44 94 ASP A C 1
ATOM 761 O O . ASP A 1 94 ? -25.745 14.734 -0.778 1.00 47.44 94 ASP A O 1
ATOM 765 N N . GLY A 1 95 ? -25.117 12.591 -0.603 1.00 44.69 95 GLY A N 1
ATOM 766 C CA . GLY A 1 95 ? -26.365 12.025 -1.146 1.00 44.69 95 GLY A CA 1
ATOM 767 C C . GLY A 1 95 ? -26.318 11.214 -2.452 1.00 44.69 95 GLY A C 1
ATOM 768 O O . GLY A 1 95 ? -27.381 10.973 -3.025 1.00 44.69 95 GLY A O 1
ATOM 769 N N . LYS A 1 96 ? -25.156 10.757 -2.949 1.00 41.41 96 LYS A N 1
ATOM 770 C CA . LYS A 1 96 ? -25.084 9.867 -4.135 1.00 41.41 96 LYS A CA 1
ATOM 771 C C . LYS A 1 96 ? -24.409 8.521 -3.861 1.00 41.41 96 LYS A C 1
ATOM 773 O O . LYS A 1 96 ? -23.442 8.421 -3.112 1.00 41.41 96 LYS A O 1
ATOM 778 N N . SER A 1 97 ? -24.913 7.482 -4.533 1.00 48.47 97 SER A N 1
ATOM 779 C CA . SER A 1 97 ? -24.321 6.139 -4.538 1.00 48.47 97 SER A CA 1
ATOM 780 C C . SER A 1 97 ? -22.917 6.179 -5.146 1.00 48.47 97 SER A C 1
ATOM 782 O O . SER A 1 97 ? -22.756 6.502 -6.325 1.00 48.47 97 SER A O 1
ATOM 784 N N . ARG A 1 98 ? -21.899 5.865 -4.337 1.00 48.41 98 ARG A N 1
ATOM 785 C CA . ARG A 1 98 ? -20.498 5.802 -4.774 1.00 48.41 98 ARG A CA 1
ATOM 786 C C . ARG A 1 98 ? -20.351 4.780 -5.907 1.00 48.41 98 ARG A C 1
ATOM 788 O O . ARG A 1 98 ? -20.833 3.653 -5.812 1.00 48.41 98 ARG A O 1
ATOM 795 N N . THR A 1 99 ? -19.639 5.150 -6.970 1.00 52.25 99 THR A N 1
ATOM 796 C CA . THR A 1 99 ? -19.315 4.220 -8.060 1.00 52.25 99 THR A CA 1
ATOM 797 C C . THR A 1 99 ? -18.383 3.103 -7.577 1.00 52.25 99 THR A C 1
ATOM 799 O O . THR A 1 99 ? -17.549 3.296 -6.689 1.00 52.25 99 THR A O 1
ATOM 802 N N . LYS A 1 100 ? -18.516 1.907 -8.167 1.00 47.91 100 LYS A N 1
ATOM 803 C CA . LYS A 1 100 ? -17.753 0.710 -7.779 1.00 47.91 100 LYS A CA 1
ATOM 804 C C . LYS A 1 100 ? -16.259 0.863 -8.098 1.00 47.91 100 LYS A C 1
ATOM 806 O O . LYS A 1 100 ? -15.817 0.524 -9.194 1.00 47.91 100 LYS A O 1
ATOM 811 N N . ARG A 1 101 ? -15.477 1.332 -7.120 1.00 52.56 101 ARG A N 1
ATOM 812 C CA . ARG A 1 101 ? -14.008 1.433 -7.185 1.00 52.56 101 ARG A CA 1
ATOM 813 C C . ARG A 1 101 ? -13.349 0.217 -6.506 1.00 52.56 101 ARG A C 1
ATOM 815 O O . ARG A 1 101 ? -13.441 0.052 -5.293 1.00 52.56 101 ARG A O 1
ATOM 822 N N . GLN A 1 102 ? -12.698 -0.626 -7.310 1.00 52.72 102 GLN A N 1
ATOM 823 C CA . GLN A 1 102 ? -11.657 -1.584 -6.877 1.00 52.72 102 GLN A CA 1
ATOM 824 C C . GLN A 1 102 ? -10.372 -1.372 -7.688 1.00 52.72 102 GLN A C 1
ATOM 826 O O . GLN A 1 102 ? -9.285 -1.412 -7.125 1.00 52.72 102 GLN A O 1
ATOM 831 N N . ALA A 1 103 ? -10.518 -1.085 -8.985 1.00 60.34 103 ALA A N 1
ATOM 832 C CA . ALA A 1 103 ? -9.486 -0.465 -9.806 1.00 60.34 103 ALA A CA 1
ATOM 833 C C . ALA A 1 103 ? -9.763 1.040 -9.958 1.00 60.34 103 ALA A C 1
ATOM 835 O O . ALA A 1 103 ? -10.927 1.461 -9.948 1.00 60.34 103 ALA A O 1
ATOM 836 N N . PHE A 1 104 ? -8.707 1.829 -10.124 1.00 61.47 104 PHE A N 1
ATOM 837 C CA . PHE A 1 104 ? -8.758 3.258 -10.385 1.00 61.47 104 PHE A CA 1
ATOM 838 C C . PHE A 1 104 ? -9.287 3.504 -11.808 1.00 61.47 104 PHE A C 1
ATOM 840 O O . PHE A 1 104 ? -8.624 3.217 -12.804 1.00 61.47 104 PHE A O 1
ATOM 847 N N . LYS A 1 105 ? -10.532 3.982 -11.895 1.00 61.31 105 LYS A N 1
ATOM 848 C CA . LYS A 1 105 ? -11.197 4.395 -13.137 1.00 61.31 105 LYS A CA 1
ATOM 849 C C . LYS A 1 105 ? -11.571 5.867 -13.006 1.00 61.31 105 LYS A C 1
ATOM 851 O O . LYS A 1 105 ? -12.664 6.180 -12.537 1.00 61.31 105 LYS A O 1
ATOM 856 N N . ASP A 1 106 ? -10.621 6.717 -13.365 1.00 64.31 106 ASP A N 1
ATOM 857 C CA . ASP A 1 106 ? -10.738 8.174 -13.371 1.00 64.31 106 ASP A CA 1
ATOM 858 C C . ASP A 1 106 ? -11.398 8.698 -14.648 1.00 64.31 106 ASP A C 1
ATOM 860 O O . ASP A 1 106 ? -11.699 7.946 -15.583 1.00 64.31 106 ASP A O 1
ATOM 864 N N . HIS A 1 107 ? -11.545 10.019 -14.735 1.00 66.25 107 HIS A N 1
ATOM 865 C CA . HIS A 1 107 ? -11.957 10.702 -15.964 1.00 66.25 107 HIS A CA 1
ATOM 866 C C . HIS A 1 107 ? -10.975 10.503 -17.147 1.00 66.25 107 HIS A C 1
ATOM 868 O O . HIS A 1 107 ? -11.244 10.951 -18.269 1.00 66.25 107 HIS A O 1
ATOM 874 N N . ARG A 1 108 ? -9.801 9.887 -16.928 1.00 65.69 108 ARG A N 1
ATOM 875 C CA . ARG A 1 108 ? -8.816 9.563 -17.974 1.00 65.69 108 ARG A CA 1
ATOM 876 C C . ARG A 1 108 ? -8.975 8.138 -18.504 1.00 65.69 108 ARG A C 1
ATOM 878 O O . ARG A 1 108 ? -8.396 7.861 -19.558 1.00 65.69 108 ARG A O 1
ATOM 885 N N . TYR A 1 109 ? -9.757 7.271 -17.855 1.00 66.31 109 TYR A N 1
ATOM 886 C CA . TYR A 1 109 ? -10.039 5.904 -18.298 1.00 66.31 109 TYR A CA 1
ATOM 887 C C . TYR A 1 109 ? -10.476 5.858 -19.782 1.00 66.31 109 TYR A C 1
ATOM 889 O O . TYR A 1 109 ? -11.328 6.649 -20.186 1.00 66.31 109 TYR A O 1
ATOM 897 N N . PRO A 1 110 ? -9.924 4.951 -20.616 1.00 74.94 110 PRO A N 1
ATOM 898 C CA . PRO A 1 110 ? -9.020 3.846 -20.279 1.00 74.94 110 PRO A CA 1
ATOM 899 C C . PRO A 1 110 ? -7.517 4.183 -20.326 1.00 74.94 110 PRO A C 1
ATOM 901 O O . PRO A 1 110 ? -6.704 3.269 -20.250 1.00 74.94 110 PRO A O 1
ATOM 904 N N . ARG A 1 111 ? -7.101 5.457 -20.438 1.00 80.81 111 ARG A N 1
ATOM 905 C CA . ARG A 1 111 ? -5.677 5.826 -20.630 1.00 80.81 111 ARG A CA 1
ATOM 906 C C . ARG A 1 111 ? -4.750 5.354 -19.504 1.00 80.81 111 ARG A C 1
ATOM 908 O O . ARG A 1 111 ? -3.610 5.002 -19.788 1.00 80.81 111 ARG A O 1
ATOM 915 N N . MET A 1 112 ? -5.260 5.290 -18.271 1.00 80.88 112 MET A N 1
ATOM 916 C CA . MET A 1 112 ? -4.533 4.792 -17.093 1.00 80.88 112 MET A CA 1
ATOM 917 C C . MET A 1 112 ? -4.480 3.253 -16.998 1.00 80.88 112 MET A C 1
ATOM 919 O O . MET A 1 112 ? -4.013 2.700 -16.004 1.00 80.88 112 MET A O 1
ATOM 923 N N . THR A 1 113 ? -5.001 2.533 -17.996 1.00 87.69 113 THR A N 1
ATOM 924 C CA . THR A 1 113 ? -4.985 1.066 -18.068 1.00 87.69 113 THR A CA 1
ATOM 925 C C . THR A 1 113 ? -3.923 0.593 -19.062 1.00 87.69 113 THR A C 1
ATOM 927 O O . THR A 1 113 ? -3.726 1.186 -20.123 1.00 87.69 113 THR A O 1
ATOM 930 N N . TRP A 1 114 ? -3.244 -0.502 -18.729 1.00 90.88 114 TRP A N 1
ATOM 931 C CA . TRP A 1 114 ? -2.331 -1.208 -19.627 1.00 90.88 114 TRP A CA 1
ATOM 932 C C . TRP A 1 114 ? -3.138 -1.989 -20.676 1.00 90.88 114 TRP A C 1
ATOM 934 O O . TRP A 1 114 ? -3.731 -3.015 -20.349 1.00 90.88 114 TRP A O 1
ATOM 944 N N . SER A 1 115 ? -3.223 -1.483 -21.914 1.00 87.62 115 SER A N 1
ATOM 945 C CA . SER A 1 115 ? -4.027 -2.105 -22.983 1.00 87.62 115 SER A CA 1
ATOM 946 C C . SER A 1 115 ? -3.313 -3.264 -23.684 1.00 87.62 115 SER A C 1
ATOM 948 O O . SER A 1 115 ? -3.918 -4.308 -23.896 1.00 87.62 115 SER A O 1
ATOM 950 N N . GLU A 1 116 ? -2.016 -3.110 -23.967 1.00 88.12 116 GLU A N 1
ATOM 951 C CA . GLU A 1 116 ? -1.193 -4.081 -24.711 1.00 88.12 116 GLU A CA 1
ATOM 952 C C . GLU A 1 116 ? -0.331 -4.965 -23.784 1.00 88.12 116 GLU A C 1
ATOM 954 O O . GLU A 1 116 ? 0.736 -5.441 -24.169 1.00 88.12 116 GLU A O 1
ATOM 959 N N . GLY A 1 117 ? -0.759 -5.146 -22.531 1.00 91.81 117 GLY A N 1
ATOM 960 C CA . GLY A 1 117 ? 0.066 -5.727 -21.468 1.00 91.81 117 GLY A CA 1
ATOM 961 C C . GLY A 1 117 ? 1.017 -4.716 -20.814 1.00 91.81 117 GLY A C 1
ATOM 962 O O . GLY A 1 117 ? 0.977 -3.514 -21.093 1.00 91.81 117 GLY A O 1
ATOM 963 N N . VAL A 1 118 ? 1.844 -5.205 -19.889 1.00 97.44 118 VAL A N 1
ATOM 964 C CA . VAL A 1 118 ? 2.737 -4.390 -19.053 1.00 97.44 118 VAL A CA 1
ATOM 965 C C . VAL A 1 118 ? 4.184 -4.583 -19.498 1.00 97.44 118 VAL A C 1
ATOM 967 O O . VAL A 1 118 ? 4.752 -5.664 -19.333 1.00 97.44 118 VAL A O 1
ATOM 970 N N . ASN A 1 119 ? 4.813 -3.527 -20.020 1.00 98.25 119 ASN A N 1
ATOM 971 C CA . ASN A 1 119 ? 6.260 -3.538 -20.232 1.00 98.25 119 ASN A CA 1
ATOM 972 C C . ASN A 1 119 ? 6.974 -3.246 -18.909 1.00 98.25 119 ASN A C 1
ATOM 974 O O . ASN A 1 119 ? 6.571 -2.349 -18.166 1.00 98.25 119 ASN A O 1
ATOM 978 N N . PHE A 1 120 ? 8.062 -3.952 -18.630 1.00 98.56 120 PHE A N 1
ATOM 979 C CA . PHE A 1 120 ? 8.917 -3.689 -17.476 1.00 98.56 120 PHE A CA 1
ATOM 980 C C . PHE A 1 120 ? 10.396 -3.880 -17.822 1.00 98.56 120 PHE A C 1
ATOM 982 O O . PHE A 1 120 ? 10.733 -4.415 -18.873 1.00 98.56 120 PHE A O 1
ATOM 989 N N . TYR A 1 121 ? 11.291 -3.458 -16.937 1.00 98.56 121 TYR A N 1
ATOM 990 C CA . TYR A 1 121 ? 12.684 -3.900 -16.921 1.00 98.56 121 TYR A CA 1
ATOM 991 C C . TYR A 1 121 ? 13.264 -3.747 -15.513 1.00 98.56 121 TYR A C 1
ATOM 993 O O . TYR A 1 121 ? 12.698 -3.061 -14.659 1.00 98.56 121 TYR A O 1
ATOM 1001 N N . PHE A 1 122 ? 14.406 -4.380 -15.265 1.00 98.56 122 PHE A N 1
ATOM 1002 C CA . PHE A 1 122 ? 15.109 -4.270 -13.990 1.00 98.56 122 PHE A CA 1
ATOM 1003 C C . PHE A 1 122 ? 16.241 -3.247 -14.045 1.00 98.56 122 PHE A C 1
ATOM 1005 O O . PHE A 1 122 ? 17.109 -3.327 -14.917 1.00 98.56 122 PHE A O 1
ATOM 1012 N N . HIS A 1 123 ? 16.296 -2.358 -13.053 1.00 97.81 123 HIS A N 1
ATOM 1013 C CA . HIS A 1 123 ? 17.470 -1.523 -12.810 1.00 97.81 123 HIS A CA 1
ATOM 1014 C C . HIS A 1 123 ? 18.706 -2.388 -12.498 1.00 97.81 123 HIS A C 1
ATOM 1016 O O . HIS A 1 123 ? 18.593 -3.513 -11.997 1.00 97.81 123 HIS A O 1
ATOM 1022 N N . GLU A 1 124 ? 19.905 -1.867 -12.763 1.00 96.25 124 GLU A N 1
ATOM 1023 C CA . GLU A 1 124 ? 21.172 -2.586 -12.551 1.00 96.25 124 GLU A CA 1
ATOM 1024 C C . GLU A 1 124 ? 21.363 -3.064 -11.101 1.00 96.25 124 GLU A C 1
ATOM 1026 O O . GLU A 1 124 ? 21.873 -4.160 -10.878 1.00 96.25 124 GLU A O 1
ATOM 1031 N N . SER A 1 125 ? 20.864 -2.302 -10.123 1.00 96.62 125 SER A N 1
ATOM 1032 C CA . SER A 1 125 ? 20.936 -2.645 -8.697 1.00 96.62 125 SER A CA 1
ATOM 1033 C C . SER A 1 125 ? 19.965 -3.747 -8.246 1.00 96.62 125 SER A C 1
ATOM 1035 O O . SER A 1 125 ? 20.071 -4.206 -7.111 1.00 96.62 125 SER A O 1
ATOM 1037 N N . ALA A 1 126 ? 19.022 -4.193 -9.087 1.00 96.81 126 ALA A N 1
ATOM 1038 C CA . ALA A 1 126 ? 18.059 -5.229 -8.712 1.00 96.81 126 ALA A CA 1
ATOM 1039 C C . ALA A 1 126 ? 18.733 -6.599 -8.526 1.00 96.81 126 ALA A C 1
ATOM 1041 O O . ALA A 1 126 ? 19.257 -7.181 -9.483 1.00 96.81 126 ALA A O 1
ATOM 1042 N N . SER A 1 127 ? 18.670 -7.125 -7.299 1.00 96.44 127 SER A N 1
ATOM 1043 C CA . SER A 1 127 ? 19.236 -8.421 -6.907 1.00 96.44 127 SER A CA 1
ATOM 1044 C C . SER A 1 127 ? 18.546 -9.606 -7.599 1.00 96.44 127 SER A C 1
ATOM 1046 O O . SER A 1 127 ? 17.496 -9.469 -8.237 1.00 96.44 127 SER A O 1
ATOM 1048 N N . LYS A 1 128 ? 19.123 -10.808 -7.475 1.00 97.31 128 LYS A N 1
ATOM 1049 C CA . LYS A 1 128 ? 18.512 -12.033 -8.024 1.00 97.31 128 LYS A CA 1
ATOM 1050 C C . LYS A 1 128 ? 17.194 -12.352 -7.321 1.00 97.31 128 LYS A C 1
ATOM 1052 O O . LYS A 1 128 ? 16.275 -12.876 -7.945 1.00 97.31 128 LYS A O 1
ATOM 1057 N N . GLU A 1 129 ? 17.107 -12.003 -6.047 1.00 96.19 129 GLU A N 1
ATOM 1058 C CA . GLU A 1 129 ? 15.985 -12.210 -5.144 1.00 96.19 129 GLU A CA 1
ATOM 1059 C C . GLU A 1 129 ? 14.819 -11.308 -5.565 1.00 96.19 129 GLU A C 1
ATOM 1061 O O . GLU A 1 129 ? 13.745 -11.823 -5.873 1.00 96.19 129 GLU A O 1
ATOM 1066 N N . VAL A 1 130 ? 15.066 -10.003 -5.744 1.00 96.88 130 VAL A N 1
ATOM 1067 C CA . VAL A 1 130 ? 14.089 -9.029 -6.270 1.00 96.88 130 VAL A CA 1
ATOM 1068 C C . VAL A 1 130 ? 13.592 -9.426 -7.663 1.00 96.88 130 VAL A C 1
ATOM 1070 O O . VAL A 1 130 ? 12.384 -9.474 -7.903 1.00 96.88 130 VAL A O 1
ATOM 1073 N N . ARG A 1 131 ? 14.505 -9.788 -8.577 1.00 98.31 131 ARG A N 1
ATOM 1074 C CA . ARG A 1 131 ? 14.152 -10.265 -9.929 1.00 98.31 131 ARG A CA 1
ATOM 1075 C C . ARG A 1 131 ? 13.269 -11.516 -9.877 1.00 98.31 131 ARG A C 1
ATOM 1077 O O . ARG A 1 131 ? 12.259 -11.598 -10.572 1.00 98.31 131 ARG A O 1
ATOM 1084 N N . SER A 1 132 ? 13.620 -12.478 -9.022 1.00 98.06 132 SER A N 1
ATOM 1085 C CA . SER A 1 132 ? 12.873 -13.726 -8.807 1.00 98.06 132 SER A CA 1
ATOM 1086 C C . SER A 1 132 ? 11.487 -13.473 -8.208 1.00 98.06 132 SER A C 1
ATOM 1088 O O . SER A 1 132 ? 10.513 -14.073 -8.666 1.00 98.06 132 SER A O 1
ATOM 1090 N N . ALA A 1 133 ? 11.380 -12.573 -7.228 1.00 96.75 133 ALA A N 1
ATOM 1091 C CA . ALA A 1 133 ? 10.124 -12.182 -6.595 1.00 96.75 133 ALA A CA 1
ATOM 1092 C C . ALA A 1 133 ? 9.173 -11.523 -7.602 1.00 96.75 133 ALA A C 1
ATOM 1094 O O . ALA A 1 133 ? 8.042 -11.987 -7.756 1.00 96.75 133 ALA A O 1
ATOM 1095 N N . PHE A 1 134 ? 9.656 -10.526 -8.352 1.00 98.50 134 PHE A N 1
ATOM 1096 C CA . PHE A 1 134 ? 8.872 -9.832 -9.374 1.00 98.50 134 PHE A CA 1
ATOM 1097 C C . PHE A 1 134 ? 8.382 -10.778 -10.475 1.00 98.50 134 PHE A C 1
ATOM 1099 O O . PHE A 1 134 ? 7.185 -10.831 -10.740 1.00 98.50 134 PHE A O 1
ATOM 1106 N N . ILE A 1 135 ? 9.267 -11.596 -11.063 1.00 98.50 135 ILE A N 1
ATOM 1107 C CA . ILE A 1 135 ? 8.886 -12.546 -12.125 1.00 98.50 135 ILE A CA 1
ATOM 1108 C C . ILE A 1 135 ? 7.853 -13.564 -11.621 1.00 98.50 135 ILE A C 1
ATOM 1110 O O . ILE A 1 135 ? 6.933 -13.926 -12.354 1.00 98.50 135 ILE A O 1
ATOM 1114 N N . LYS A 1 136 ? 7.969 -14.039 -10.374 1.00 97.19 136 LYS A N 1
ATOM 1115 C CA . LYS A 1 136 ? 6.971 -14.945 -9.781 1.00 97.19 136 LYS A CA 1
ATOM 1116 C C . LYS A 1 136 ? 5.645 -14.234 -9.506 1.00 97.19 136 LYS A C 1
ATOM 1118 O O . LYS A 1 136 ? 4.604 -14.827 -9.762 1.00 97.19 136 LYS A O 1
ATOM 1123 N N . GLY A 1 137 ? 5.677 -12.989 -9.027 1.00 95.50 137 GLY A N 1
ATOM 1124 C CA . GLY A 1 137 ? 4.486 -12.165 -8.806 1.00 95.50 137 GLY A CA 1
ATOM 1125 C C . GLY A 1 137 ? 3.736 -11.877 -10.108 1.00 9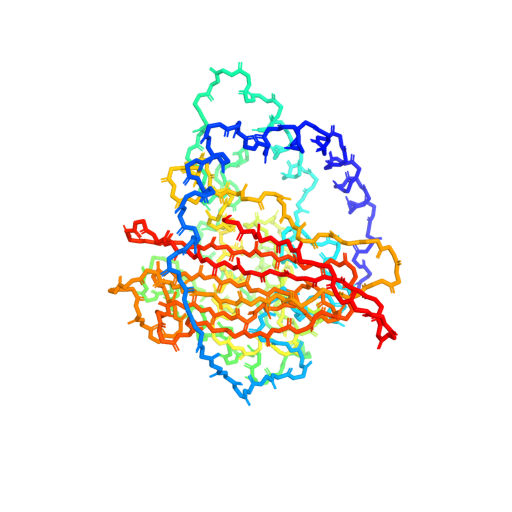5.50 137 GLY A C 1
ATOM 1126 O O . GLY A 1 137 ? 2.535 -12.119 -10.185 1.00 95.50 137 GLY A O 1
ATOM 1127 N N . ALA A 1 138 ? 4.454 -11.468 -11.159 1.00 97.56 138 ALA A N 1
ATOM 1128 C CA . ALA A 1 138 ? 3.910 -11.279 -12.503 1.00 97.56 138 ALA A CA 1
ATOM 1129 C C . ALA A 1 138 ? 3.257 -12.569 -13.025 1.00 97.56 138 ALA A C 1
ATOM 1131 O O . ALA A 1 138 ? 2.099 -12.550 -13.426 1.00 97.56 138 ALA A O 1
ATOM 1132 N N . LYS A 1 139 ? 3.927 -13.721 -12.891 1.00 96.94 139 LYS A N 1
ATOM 1133 C CA . LYS A 1 139 ? 3.374 -15.023 -13.302 1.00 96.94 139 LYS A CA 1
ATOM 1134 C C . LYS A 1 139 ? 2.109 -15.450 -12.555 1.00 96.94 139 LYS A C 1
ATOM 1136 O O . LYS A 1 139 ? 1.332 -16.223 -13.109 1.00 96.94 139 LYS A O 1
ATOM 1141 N N . LEU A 1 140 ? 1.874 -14.984 -11.325 1.00 94.25 140 LEU A N 1
ATOM 1142 C CA . LEU A 1 140 ? 0.586 -15.203 -10.651 1.00 94.25 140 LEU A CA 1
ATOM 1143 C C . LEU A 1 140 ? -0.533 -14.408 -11.341 1.00 94.25 140 LEU A C 1
ATOM 1145 O O . LEU A 1 140 ? -1.613 -14.952 -11.565 1.00 94.25 140 LEU A O 1
ATOM 1149 N N . TRP A 1 141 ? -0.256 -13.165 -11.746 1.00 93.81 141 TRP A N 1
ATOM 1150 C CA . TRP A 1 141 ? -1.185 -12.356 -12.538 1.00 93.81 141 TRP A CA 1
ATOM 1151 C C . TRP A 1 141 ? -1.427 -12.946 -13.936 1.00 93.81 141 TRP A C 1
ATOM 1153 O O . TRP A 1 141 ? -2.583 -13.069 -14.330 1.00 93.81 141 TRP A O 1
ATOM 1163 N N . GLU A 1 142 ? -0.385 -13.380 -14.651 1.00 95.50 142 GLU A N 1
ATOM 1164 C CA . GLU A 1 142 ? -0.505 -14.017 -15.980 1.00 95.50 142 GLU A CA 1
ATOM 1165 C C . GLU A 1 142 ? -1.265 -15.351 -15.941 1.00 95.50 142 GLU A C 1
ATOM 1167 O O . GLU A 1 142 ? -1.939 -15.723 -16.897 1.00 95.50 142 GLU A O 1
ATOM 1172 N N . LYS A 1 143 ? -1.160 -16.096 -14.834 1.00 94.44 143 LYS A N 1
ATOM 1173 C CA . LYS A 1 143 ? -1.829 -17.391 -14.663 1.00 94.44 143 LYS A CA 1
ATOM 1174 C C . LYS A 1 143 ? -3.337 -17.250 -14.457 1.00 94.44 143 LYS A C 1
ATOM 1176 O O . LYS A 1 143 ? -4.099 -18.060 -14.980 1.00 94.44 143 LYS A O 1
ATOM 1181 N N . ASP A 1 144 ? -3.746 -16.284 -13.636 1.00 89.50 144 ASP A N 1
ATOM 1182 C CA . ASP A 1 144 ? -5.123 -16.161 -13.147 1.00 89.50 144 ASP A CA 1
ATOM 1183 C C . ASP A 1 144 ? -5.887 -14.972 -13.792 1.00 89.50 144 ASP A C 1
ATOM 1185 O O . ASP A 1 144 ? -7.050 -14.728 -13.463 1.00 89.50 144 ASP A O 1
ATOM 1189 N N . THR A 1 145 ? -5.270 -14.247 -14.740 1.00 90.25 145 THR A N 1
ATOM 1190 C CA . THR A 1 145 ? -5.877 -13.151 -15.530 1.00 90.25 145 THR A CA 1
ATOM 1191 C C . THR A 1 145 ? -5.420 -13.170 -17.001 1.00 90.25 145 THR A C 1
ATOM 1193 O O . THR A 1 145 ? -4.636 -14.019 -17.401 1.00 90.25 145 THR A O 1
ATOM 1196 N N . CYS A 1 146 ? -5.905 -12.236 -17.830 1.00 90.88 146 CYS A N 1
ATOM 1197 C CA . CYS A 1 146 ? -5.474 -12.065 -19.229 1.00 90.88 146 CYS A CA 1
ATOM 1198 C C . CYS A 1 146 ? -4.331 -11.045 -19.425 1.00 90.88 146 CYS A C 1
ATOM 1200 O O . CYS A 1 146 ? -4.062 -10.631 -20.553 1.00 90.88 146 CYS A O 1
ATOM 1202 N N . ILE A 1 147 ? -3.705 -10.588 -18.340 1.00 92.25 147 ILE A N 1
ATOM 1203 C CA . ILE A 1 147 ? -2.625 -9.596 -18.369 1.00 92.25 147 ILE A CA 1
ATOM 1204 C C . ILE A 1 147 ? -1.309 -10.311 -18.674 1.00 92.25 147 ILE A C 1
ATOM 1206 O O . ILE A 1 147 ? -0.995 -11.298 -18.021 1.00 92.25 147 ILE A O 1
ATOM 1210 N N . ASN A 1 148 ? -0.529 -9.776 -19.615 1.00 95.12 148 ASN A N 1
ATOM 1211 C CA . ASN A 1 148 ? 0.798 -10.282 -19.976 1.00 95.12 148 ASN A CA 1
ATOM 1212 C C . ASN A 1 148 ? 1.886 -9.288 -19.548 1.00 95.12 148 ASN A C 1
ATOM 1214 O O . ASN A 1 148 ? 1.667 -8.074 -19.636 1.00 95.12 148 ASN A O 1
ATOM 1218 N N . PHE A 1 149 ? 3.060 -9.786 -19.153 1.00 98.06 149 PHE A N 1
ATOM 1219 C CA . PHE A 1 149 ? 4.225 -8.967 -18.812 1.00 98.06 149 PHE A CA 1
ATOM 1220 C C . PHE A 1 149 ? 5.372 -9.211 -19.802 1.00 98.06 149 PHE A C 1
ATOM 1222 O O . PHE A 1 149 ? 5.718 -10.349 -20.111 1.00 98.06 149 PHE A O 1
ATOM 1229 N N . ALA A 1 150 ? 5.995 -8.137 -20.290 1.00 97.62 150 ALA A N 1
ATOM 1230 C CA . ALA A 1 150 ? 7.100 -8.203 -21.246 1.00 97.62 150 ALA A CA 1
ATOM 1231 C C . ALA A 1 150 ? 8.311 -7.405 -20.747 1.00 97.62 150 ALA A C 1
ATOM 1233 O O . ALA A 1 150 ? 8.182 -6.233 -20.391 1.00 97.62 150 ALA A O 1
ATOM 1234 N N . GLU A 1 151 ? 9.501 -8.013 -20.745 1.00 97.81 151 GLU A N 1
ATOM 1235 C CA . GLU A 1 151 ? 10.732 -7.285 -20.425 1.00 97.81 151 GLU A CA 1
ATOM 1236 C C . GLU A 1 151 ? 11.171 -6.454 -21.644 1.00 97.81 151 GLU A C 1
ATOM 1238 O O . GLU A 1 151 ? 11.598 -6.995 -22.663 1.00 97.81 151 GLU A O 1
ATOM 1243 N N . ASN A 1 152 ? 11.015 -5.130 -21.561 1.00 97.25 152 ASN A N 1
ATOM 1244 C CA . ASN A 1 152 ? 11.314 -4.186 -22.633 1.00 97.25 152 ASN A CA 1
ATOM 1245 C C . ASN A 1 152 ? 11.680 -2.801 -22.069 1.00 97.25 152 ASN A C 1
ATOM 1247 O O . ASN A 1 152 ? 10.822 -1.948 -21.833 1.00 97.25 152 ASN A O 1
ATOM 1251 N N . SER A 1 153 ? 12.982 -2.550 -21.918 1.00 96.00 153 SER A N 1
ATOM 1252 C CA . SER A 1 153 ? 13.532 -1.263 -21.464 1.00 96.00 153 SER A CA 1
ATOM 1253 C C . SER A 1 153 ? 13.384 -0.118 -22.476 1.00 96.00 153 SER A C 1
ATOM 1255 O O . SER A 1 153 ? 13.631 1.033 -22.132 1.00 96.00 153 SER A O 1
ATOM 1257 N N . SER A 1 154 ? 12.983 -0.409 -23.719 1.00 96.81 154 SER A N 1
ATOM 1258 C CA . SER A 1 154 ? 12.817 0.583 -24.793 1.00 96.81 154 SER A CA 1
ATOM 1259 C C . SER A 1 154 ? 11.355 0.981 -25.038 1.00 96.81 154 SER A C 1
ATOM 1261 O O . SER A 1 154 ? 11.097 1.895 -25.819 1.00 96.81 154 SER A O 1
ATOM 1263 N N . ALA A 1 155 ? 10.386 0.328 -24.384 1.00 96.62 155 ALA A N 1
ATOM 1264 C CA . ALA A 1 155 ? 8.972 0.692 -24.474 1.00 96.62 155 ALA A CA 1
ATOM 1265 C C . ALA A 1 155 ? 8.709 2.084 -23.876 1.00 96.62 155 ALA A C 1
ATOM 1267 O O . ALA A 1 155 ? 9.258 2.414 -22.826 1.00 96.62 155 ALA A O 1
ATOM 1268 N N . THR A 1 156 ? 7.853 2.888 -24.517 1.00 95.19 156 THR A N 1
ATOM 1269 C CA . THR A 1 156 ? 7.505 4.243 -24.048 1.00 95.19 156 THR A CA 1
ATOM 1270 C C . THR A 1 156 ? 6.867 4.218 -22.662 1.00 95.19 156 THR A C 1
ATOM 1272 O O . THR A 1 156 ? 7.359 4.887 -21.760 1.00 95.19 156 THR A O 1
ATOM 1275 N N . ASP A 1 157 ? 5.809 3.419 -22.498 1.00 96.25 157 ASP A N 1
ATOM 1276 C CA . ASP A 1 157 ? 5.175 3.160 -21.207 1.00 96.25 157 ASP A CA 1
ATOM 1277 C C . ASP A 1 157 ? 5.774 1.876 -20.619 1.00 96.25 157 ASP A C 1
ATOM 1279 O O . ASP A 1 157 ? 5.606 0.801 -21.209 1.00 96.25 157 ASP A O 1
ATOM 1283 N N . ARG A 1 158 ? 6.476 1.972 -19.482 1.00 97.31 158 ARG A N 1
ATOM 1284 C CA . ARG A 1 158 ? 7.163 0.831 -18.847 1.00 97.31 158 ARG A CA 1
ATOM 1285 C C . ARG A 1 158 ? 7.354 1.001 -17.340 1.00 97.31 158 ARG A C 1
ATOM 1287 O O . ARG A 1 158 ? 7.445 2.119 -16.841 1.00 97.31 158 ARG A O 1
ATOM 1294 N N . ILE A 1 159 ? 7.484 -0.115 -16.627 1.00 98.44 159 ILE A N 1
ATOM 1295 C CA . ILE A 1 159 ? 7.839 -0.147 -15.202 1.00 98.44 159 ILE A CA 1
ATOM 1296 C C . ILE A 1 159 ? 9.347 -0.388 -15.036 1.00 98.44 159 ILE A C 1
ATOM 1298 O O . ILE A 1 159 ? 9.848 -1.427 -15.466 1.00 98.44 159 ILE A O 1
ATOM 1302 N N . MET A 1 160 ? 10.065 0.513 -14.361 1.00 98.25 160 MET A N 1
ATOM 1303 C CA . MET A 1 160 ? 11.396 0.208 -13.826 1.00 98.25 160 MET A CA 1
ATOM 1304 C C . MET A 1 160 ? 11.253 -0.449 -12.448 1.00 98.25 160 MET A C 1
ATOM 1306 O O . MET A 1 160 ? 10.787 0.177 -11.493 1.00 98.25 160 MET A O 1
ATOM 1310 N N . VAL A 1 161 ? 11.692 -1.703 -12.336 1.00 98.44 161 VAL A N 1
ATOM 1311 C CA . VAL A 1 161 ? 11.742 -2.452 -11.072 1.00 98.44 161 VAL A CA 1
ATOM 1312 C C . VAL A 1 161 ? 13.132 -2.316 -10.458 1.00 98.44 161 VAL A C 1
ATOM 1314 O O . VAL A 1 161 ? 14.142 -2.639 -11.093 1.00 98.44 161 VAL A O 1
ATOM 1317 N N . PHE A 1 162 ? 13.198 -1.836 -9.219 1.00 95.50 162 PHE A N 1
ATOM 1318 C CA . PHE A 1 162 ? 14.450 -1.463 -8.560 1.00 95.50 162 PHE A CA 1
ATOM 1319 C C . PHE A 1 162 ? 14.332 -1.547 -7.023 1.00 95.50 162 PHE A C 1
ATOM 1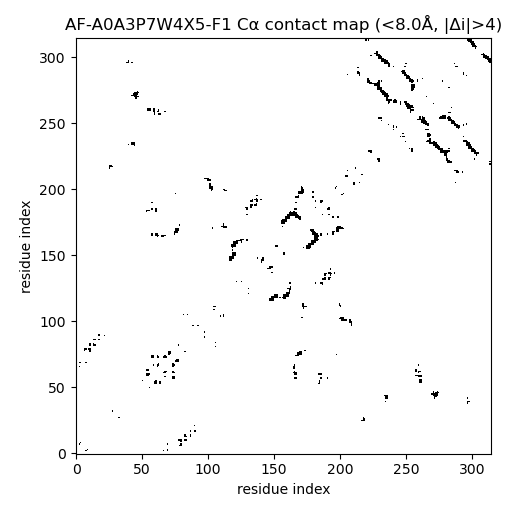321 O O . PHE A 1 162 ? 13.248 -1.338 -6.484 1.00 95.50 162 PHE A O 1
ATOM 1328 N N . PRO A 1 163 ? 15.415 -1.861 -6.293 1.00 93.19 163 PRO A N 1
ATOM 1329 C CA . PRO A 1 163 ? 15.400 -1.905 -4.834 1.00 93.19 163 PRO A CA 1
ATOM 1330 C C . PRO A 1 163 ? 15.720 -0.524 -4.251 1.00 93.19 163 PRO A C 1
ATOM 1332 O O . PRO A 1 163 ? 16.886 -0.201 -4.012 1.00 93.19 163 PRO A O 1
ATOM 1335 N N . GLN A 1 164 ? 14.697 0.313 -4.054 1.00 91.75 164 GLN A N 1
ATOM 1336 C CA . GLN A 1 164 ? 14.833 1.540 -3.264 1.00 91.75 164 GLN A CA 1
ATOM 1337 C C . GLN A 1 164 ? 14.472 1.276 -1.789 1.00 91.75 164 GLN A C 1
ATOM 1339 O O . GLN A 1 164 ? 14.422 0.139 -1.330 1.00 91.75 164 GLN A O 1
ATOM 1344 N N . GLN A 1 165 ? 14.256 2.345 -1.027 1.00 91.50 165 GLN A N 1
ATOM 1345 C CA . GLN A 1 165 ? 13.657 2.305 0.303 1.00 91.50 165 GLN A CA 1
ATOM 1346 C C . GLN A 1 165 ? 12.168 1.954 0.178 1.00 91.50 165 GLN A C 1
ATOM 1348 O O . GLN A 1 165 ? 11.457 2.609 -0.586 1.00 91.50 165 GLN A O 1
ATOM 1353 N N . GLY A 1 166 ? 11.716 0.943 0.923 1.00 91.44 166 GLY A N 1
ATOM 1354 C CA . GLY A 1 166 ? 10.327 0.481 0.933 1.00 91.44 166 GLY A CA 1
ATOM 1355 C C . GLY A 1 166 ? 9.885 -0.408 -0.244 1.00 91.44 166 GLY A C 1
ATOM 1356 O O . GLY A 1 166 ? 10.590 -0.571 -1.247 1.00 91.44 166 GLY A O 1
ATOM 1357 N N . CYS A 1 167 ? 8.678 -0.958 -0.110 1.00 90.62 167 CYS A N 1
ATOM 1358 C CA . CYS A 1 167 ? 7.890 -1.625 -1.144 1.00 90.62 167 CYS A CA 1
ATOM 1359 C C . CYS A 1 167 ? 6.745 -0.687 -1.535 1.00 90.62 167 CYS A C 1
ATOM 1361 O O . CYS A 1 167 ? 5.948 -0.321 -0.675 1.00 90.62 167 CYS A O 1
ATOM 1363 N N . TRP A 1 168 ? 6.693 -0.240 -2.787 1.00 94.88 168 TRP A N 1
ATOM 1364 C CA . TRP A 1 168 ? 5.648 0.687 -3.234 1.00 94.88 168 TRP A CA 1
ATOM 1365 C C . TRP A 1 168 ? 5.544 0.743 -4.756 1.00 94.88 168 TRP A C 1
ATOM 1367 O O . TRP A 1 168 ? 6.504 0.454 -5.486 1.00 94.88 168 TRP A O 1
ATOM 1377 N N . SER A 1 169 ? 4.395 1.208 -5.244 1.00 96.06 169 SER A N 1
ATOM 1378 C CA . SER A 1 169 ? 4.155 1.426 -6.668 1.00 96.06 169 SER A CA 1
ATOM 1379 C C . SER A 1 169 ? 3.230 2.606 -6.953 1.00 96.06 169 SER A C 1
ATOM 1381 O O . SER A 1 169 ? 2.503 3.094 -6.088 1.00 96.06 169 SER A O 1
ATOM 1383 N N . PHE A 1 170 ? 3.230 3.055 -8.206 1.00 94.62 170 PHE A N 1
ATOM 1384 C CA . PHE A 1 170 ? 2.198 3.954 -8.717 1.00 94.62 170 PHE A CA 1
ATOM 1385 C C . PHE A 1 170 ? 0.880 3.208 -8.939 1.00 94.62 170 PHE A C 1
ATOM 1387 O O . PHE A 1 170 ? 0.878 2.038 -9.318 1.00 94.62 170 PHE A O 1
ATOM 1394 N N . VAL A 1 171 ? -0.249 3.903 -8.782 1.00 90.38 171 VAL A N 1
ATOM 1395 C CA . VAL A 1 171 ? -1.569 3.318 -9.061 1.00 90.38 171 VAL A CA 1
ATOM 1396 C C . VAL A 1 171 ? -1.904 3.424 -10.554 1.00 90.38 171 VAL A C 1
ATOM 1398 O O . VAL A 1 171 ? -2.300 4.484 -11.041 1.00 90.38 171 VAL A O 1
ATOM 1401 N N . GLY A 1 172 ? -1.807 2.306 -11.274 1.00 91.94 172 GLY A N 1
ATOM 1402 C CA . GLY A 1 172 ? -2.138 2.198 -12.700 1.00 91.94 172 GLY A CA 1
ATOM 1403 C C . GLY A 1 172 ? -1.009 2.631 -13.641 1.00 91.94 172 GLY A C 1
ATOM 1404 O O . GLY A 1 172 ? 0.126 2.865 -13.223 1.00 91.94 172 GLY A O 1
ATOM 1405 N N . LYS A 1 173 ? -1.326 2.743 -14.937 1.00 92.88 173 LYS A N 1
ATOM 1406 C CA . LYS A 1 173 ? -0.401 3.247 -15.960 1.00 92.88 173 LYS A CA 1
ATOM 1407 C C . LYS A 1 173 ? -0.380 4.775 -15.931 1.00 92.88 173 LYS A C 1
ATOM 1409 O O . LYS A 1 173 ? -1.303 5.406 -16.435 1.00 92.88 173 LYS A O 1
ATOM 1414 N N . VAL A 1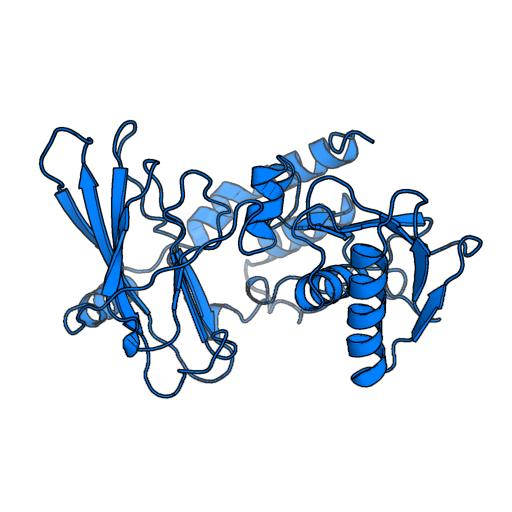 174 ? 0.668 5.373 -15.376 1.00 90.94 174 VAL A N 1
ATOM 1415 C CA . VAL A 1 174 ? 0.831 6.840 -15.314 1.00 90.94 174 VAL A CA 1
ATOM 1416 C C . VAL A 1 174 ? 1.269 7.415 -16.668 1.00 90.94 174 VAL A C 1
ATOM 1418 O O . VAL A 1 174 ? 0.904 8.539 -17.012 1.00 90.94 174 VAL A O 1
ATOM 1421 N N . GLY A 1 175 ? 1.976 6.608 -17.464 1.00 90.19 175 GLY A N 1
ATOM 1422 C CA . GLY A 1 175 ? 2.534 6.978 -18.764 1.00 90.19 175 GLY A CA 1
ATOM 1423 C C . GLY A 1 175 ? 4.020 7.323 -18.670 1.00 90.19 175 GLY A C 1
ATOM 1424 O O . GLY A 1 175 ? 4.471 7.906 -17.685 1.00 90.19 175 GLY A O 1
ATOM 1425 N N . GLY A 1 176 ? 4.786 6.953 -19.696 1.00 93.81 176 GLY A N 1
ATOM 1426 C CA . GLY A 1 176 ? 6.245 7.000 -19.646 1.00 93.81 176 GLY A CA 1
ATOM 1427 C C . GLY A 1 176 ? 6.849 5.887 -18.778 1.00 93.81 176 GLY A C 1
ATOM 1428 O O . GLY A 1 176 ? 6.240 4.843 -18.533 1.00 93.81 176 GLY A O 1
ATOM 1429 N N . GLU A 1 177 ? 8.069 6.117 -18.295 1.00 95.75 177 GLU A N 1
ATOM 1430 C CA . GLU A 1 177 ? 8.704 5.252 -17.301 1.00 95.75 177 GLU A CA 1
ATOM 1431 C C . GLU A 1 177 ? 8.159 5.559 -15.899 1.00 95.75 177 GLU A C 1
ATOM 1433 O O . GLU A 1 177 ? 8.217 6.701 -15.442 1.00 95.75 177 GLU A O 1
ATOM 1438 N N . GLN A 1 178 ? 7.649 4.535 -15.213 1.00 95.81 178 GLN A N 1
ATOM 1439 C CA . GLN A 1 178 ? 7.191 4.620 -13.825 1.00 95.81 178 GLN A CA 1
ATOM 1440 C C . GLN A 1 178 ? 7.934 3.622 -12.932 1.00 95.81 178 GLN A C 1
ATOM 1442 O O . GLN A 1 178 ? 8.311 2.532 -13.359 1.00 95.81 178 GLN A O 1
ATOM 1447 N N . ASN A 1 179 ? 8.128 3.990 -11.670 1.00 96.81 179 ASN A N 1
ATOM 1448 C CA . ASN A 1 179 ? 8.953 3.235 -10.731 1.00 96.81 179 ASN A CA 1
ATOM 1449 C C . ASN A 1 179 ? 8.120 2.257 -9.890 1.00 96.81 179 ASN A C 1
ATOM 1451 O O . ASN A 1 179 ? 7.013 2.587 -9.465 1.00 96.81 179 ASN A O 1
ATOM 1455 N N . LEU A 1 180 ? 8.676 1.078 -9.603 1.00 98.06 180 LEU A N 1
ATOM 1456 C CA . LEU A 1 180 ? 8.140 0.122 -8.630 1.00 98.06 180 LEU A CA 1
ATOM 1457 C C . LEU A 1 180 ? 9.283 -0.349 -7.728 1.00 98.06 180 LEU A C 1
ATOM 1459 O O . LEU A 1 180 ? 10.226 -0.991 -8.201 1.00 98.06 180 LEU A O 1
ATOM 1463 N N . SER A 1 181 ? 9.207 -0.008 -6.441 1.00 97.81 181 SER A N 1
ATOM 1464 C CA . SER A 1 181 ? 10.242 -0.353 -5.468 1.00 97.81 181 SER A CA 1
ATOM 1465 C C . SER A 1 181 ? 9.991 -1.724 -4.855 1.00 97.81 181 SER A C 1
ATOM 1467 O O . SER A 1 181 ? 8.899 -2.003 -4.364 1.00 97.81 181 SER A O 1
ATOM 1469 N N . LEU A 1 182 ? 11.028 -2.558 -4.842 1.00 96.88 182 LEU A N 1
ATOM 1470 C CA . LEU A 1 182 ? 11.111 -3.772 -4.030 1.00 96.88 182 LEU A CA 1
ATOM 1471 C C . LEU A 1 182 ? 12.420 -3.719 -3.236 1.00 96.88 182 LEU A C 1
ATOM 1473 O O . LEU A 1 182 ? 13.424 -4.307 -3.639 1.00 96.88 182 LEU A O 1
ATOM 1477 N N . GLY A 1 183 ? 12.411 -2.934 -2.158 1.00 94.00 183 GLY A N 1
ATOM 1478 C CA . GLY A 1 183 ? 13.527 -2.783 -1.225 1.00 94.00 183 GLY A CA 1
ATOM 1479 C C . GLY A 1 183 ? 13.795 -4.006 -0.343 1.00 94.00 183 GLY A C 1
ATOM 1480 O O . GLY A 1 183 ? 13.236 -5.084 -0.542 1.00 94.00 183 GLY A O 1
ATOM 1481 N N . ALA A 1 184 ? 14.650 -3.821 0.664 1.00 92.94 184 ALA A N 1
ATOM 1482 C CA . ALA A 1 184 ? 14.958 -4.856 1.650 1.00 92.94 184 ALA A CA 1
ATOM 1483 C C . ALA A 1 184 ? 13.708 -5.232 2.467 1.00 92.94 184 ALA A C 1
ATOM 1485 O O . ALA A 1 184 ? 13.047 -4.354 3.016 1.00 92.94 184 ALA A O 1
ATOM 1486 N N . GLY A 1 185 ? 13.388 -6.526 2.541 1.00 86.88 185 GLY A N 1
ATOM 1487 C CA . GLY A 1 185 ? 12.148 -7.057 3.125 1.00 86.88 185 GLY A CA 1
ATOM 1488 C C . GLY A 1 185 ? 11.021 -7.251 2.099 1.00 86.88 185 GLY A C 1
ATOM 1489 O O . GLY A 1 185 ? 10.052 -7.967 2.358 1.00 86.88 185 GLY A O 1
ATOM 1490 N N . CYS A 1 186 ? 11.140 -6.667 0.903 1.00 90.38 186 CYS A N 1
ATOM 1491 C CA . CYS A 1 186 ? 10.121 -6.735 -0.144 1.00 90.38 186 CYS A CA 1
ATOM 1492 C C . CYS A 1 186 ? 10.282 -7.938 -1.087 1.00 90.38 186 CYS A C 1
ATOM 1494 O O . CYS A 1 186 ? 9.460 -8.128 -1.984 1.00 90.38 186 CYS A O 1
ATOM 1496 N N . GLU A 1 187 ? 11.312 -8.771 -0.913 1.00 91.50 187 GLU A N 1
ATOM 1497 C CA . GLU A 1 187 ? 11.690 -9.864 -1.823 1.00 91.50 187 GLU A CA 1
ATOM 1498 C C . GLU A 1 187 ? 10.749 -11.089 -1.762 1.00 91.50 187 GLU A C 1
ATOM 1500 O O . GLU A 1 187 ? 11.056 -12.168 -2.281 1.00 91.50 187 GLU A O 1
ATOM 1505 N N . SER A 1 188 ? 9.571 -10.941 -1.150 1.00 89.56 188 SER A N 1
ATOM 1506 C CA . SER A 1 188 ? 8.527 -11.963 -1.130 1.00 89.56 188 SER A CA 1
ATOM 1507 C C . SER A 1 188 ? 7.676 -11.923 -2.407 1.00 89.56 188 SER A C 1
ATOM 1509 O O . SER A 1 188 ? 7.354 -10.867 -2.954 1.00 89.56 188 SER A O 1
ATOM 1511 N N . VAL A 1 189 ? 7.236 -13.097 -2.873 1.00 88.50 189 VAL A N 1
ATOM 1512 C CA . VAL A 1 189 ? 6.331 -13.207 -4.036 1.00 88.50 189 VAL A CA 1
ATOM 1513 C C . VAL A 1 189 ? 4.983 -12.526 -3.765 1.00 88.50 189 VAL A C 1
ATOM 1515 O O . VAL A 1 189 ? 4.376 -11.985 -4.685 1.00 88.50 189 VAL A O 1
ATOM 1518 N N . ALA A 1 190 ? 4.520 -12.534 -2.510 1.00 78.81 190 ALA A N 1
ATOM 1519 C CA . ALA A 1 190 ? 3.269 -11.894 -2.113 1.00 78.81 190 ALA A CA 1
ATOM 1520 C C . ALA A 1 190 ? 3.374 -10.363 -2.183 1.00 78.81 190 ALA A C 1
ATOM 1522 O O . ALA A 1 190 ? 2.486 -9.723 -2.742 1.00 78.81 190 ALA A O 1
ATOM 1523 N N . THR A 1 191 ? 4.482 -9.800 -1.691 1.00 83.31 191 THR A N 1
ATOM 1524 C CA . THR A 1 191 ? 4.793 -8.366 -1.771 1.00 83.31 191 THR A CA 1
ATOM 1525 C C . THR A 1 191 ? 4.890 -7.920 -3.226 1.00 83.31 191 THR A C 1
ATOM 1527 O O . THR A 1 191 ? 4.179 -7.013 -3.643 1.00 83.31 191 THR A O 1
ATOM 1530 N N . ALA A 1 192 ? 5.675 -8.626 -4.044 1.00 91.88 192 ALA A N 1
ATOM 1531 C CA . ALA A 1 192 ? 5.795 -8.305 -5.462 1.00 91.88 192 ALA A CA 1
ATOM 1532 C C . ALA A 1 192 ? 4.451 -8.387 -6.214 1.00 91.88 192 ALA A C 1
ATOM 1534 O O . ALA A 1 192 ? 4.147 -7.516 -7.024 1.00 91.88 192 ALA A O 1
ATOM 1535 N N . ALA A 1 193 ? 3.616 -9.396 -5.936 1.00 91.56 193 ALA A N 1
ATOM 1536 C CA . ALA A 1 193 ? 2.287 -9.504 -6.540 1.00 91.56 193 ALA A CA 1
ATOM 1537 C C . ALA A 1 193 ? 1.332 -8.375 -6.103 1.00 91.56 193 ALA A C 1
ATOM 1539 O O . ALA A 1 193 ? 0.493 -7.955 -6.902 1.00 91.56 193 ALA A O 1
ATOM 1540 N N . HIS A 1 194 ? 1.463 -7.879 -4.868 1.00 85.69 194 HIS A N 1
ATOM 1541 C CA . HIS A 1 194 ? 0.705 -6.742 -4.336 1.00 85.69 194 HIS A CA 1
ATOM 1542 C C . HIS A 1 194 ? 1.105 -5.426 -5.019 1.00 85.69 194 HIS A C 1
ATOM 1544 O O . HIS A 1 194 ? 0.231 -4.753 -5.565 1.00 85.69 194 HIS A O 1
ATOM 1550 N N . GLU A 1 195 ? 2.404 -5.125 -5.123 1.00 95.44 195 GLU A N 1
ATOM 1551 C CA . GLU A 1 195 ? 2.892 -3.923 -5.826 1.00 95.44 195 GLU A CA 1
ATOM 1552 C C . GLU A 1 195 ? 2.556 -3.929 -7.322 1.00 95.44 195 GLU A C 1
ATOM 1554 O O . GLU A 1 195 ? 2.188 -2.905 -7.899 1.00 95.44 195 GLU A O 1
ATOM 1559 N N . ILE A 1 196 ? 2.600 -5.103 -7.962 1.00 96.56 196 ILE A N 1
ATOM 1560 C CA . ILE A 1 196 ? 2.095 -5.266 -9.331 1.00 96.56 196 ILE A CA 1
ATOM 1561 C C . ILE A 1 196 ? 0.588 -4.969 -9.385 1.00 96.56 196 ILE A C 1
ATOM 1563 O O . ILE A 1 196 ? 0.129 -4.317 -10.318 1.00 96.56 196 ILE A O 1
ATOM 1567 N N . GLY A 1 197 ? -0.188 -5.375 -8.376 1.00 92.12 197 GLY A N 1
ATOM 1568 C CA . GLY A 1 197 ? -1.604 -5.020 -8.253 1.00 92.12 197 GLY A CA 1
ATOM 1569 C C . GLY A 1 197 ? -1.839 -3.505 -8.250 1.00 92.12 197 GLY A C 1
ATOM 1570 O O . GLY A 1 197 ? -2.730 -3.027 -8.959 1.00 92.12 197 GLY A O 1
ATOM 1571 N N . HIS A 1 198 ? -1.009 -2.741 -7.534 1.00 91.62 198 HIS A N 1
ATOM 1572 C CA . HIS A 1 198 ? -1.028 -1.277 -7.582 1.00 91.62 198 HIS A CA 1
ATOM 1573 C C . HIS A 1 198 ? -0.682 -0.744 -8.977 1.00 91.62 198 HIS A C 1
ATOM 1575 O O . HIS A 1 198 ? -1.478 0.013 -9.537 1.00 91.62 198 HIS A O 1
ATOM 1581 N N . ALA A 1 199 ? 0.390 -1.226 -9.613 1.00 95.81 199 ALA A N 1
ATOM 1582 C CA . ALA A 1 199 ? 0.753 -0.838 -10.983 1.00 95.81 199 ALA A CA 1
ATOM 1583 C C . ALA A 1 199 ? -0.329 -1.162 -12.037 1.00 95.81 199 ALA A C 1
ATOM 1585 O O . ALA A 1 199 ? -0.438 -0.477 -13.056 1.00 95.81 199 ALA A O 1
ATOM 1586 N N . LEU A 1 200 ? -1.167 -2.173 -11.789 1.00 93.12 200 LEU A N 1
ATOM 1587 C CA . LEU A 1 200 ? -2.346 -2.516 -12.596 1.00 93.12 200 LEU A CA 1
ATOM 1588 C C . LEU A 1 200 ? -3.579 -1.641 -12.303 1.00 93.12 200 LEU A C 1
ATOM 1590 O O . LEU A 1 200 ? -4.588 -1.732 -13.005 1.00 93.12 200 LEU A O 1
ATOM 1594 N N . GLY A 1 201 ? -3.499 -0.769 -11.298 1.00 88.69 201 GLY A N 1
ATOM 1595 C CA . GLY A 1 201 ? -4.518 0.210 -10.932 1.00 88.69 201 GLY A CA 1
ATOM 1596 C C . GLY A 1 201 ? -5.373 -0.175 -9.731 1.00 88.69 201 GLY A C 1
ATOM 1597 O O . GLY A 1 201 ? -6.394 0.472 -9.512 1.00 88.69 201 GLY A O 1
ATOM 1598 N N . LEU A 1 202 ? -5.031 -1.212 -8.964 1.00 83.69 202 LEU A N 1
ATOM 1599 C CA . LEU A 1 202 ? -5.812 -1.602 -7.788 1.00 83.69 202 LEU A CA 1
ATOM 1600 C C . LEU A 1 202 ? -5.514 -0.702 -6.583 1.00 83.69 202 LEU A C 1
ATOM 1602 O O . LEU A 1 202 ? -4.370 -0.344 -6.319 1.00 83.69 202 LEU A O 1
ATOM 1606 N N . LEU A 1 203 ? -6.565 -0.373 -5.833 1.00 78.19 203 LEU A N 1
ATOM 1607 C CA . LEU A 1 203 ? -6.470 0.249 -4.509 1.00 78.19 203 LEU A CA 1
ATOM 1608 C C . LEU A 1 203 ? -6.627 -0.820 -3.420 1.00 78.19 203 LEU A C 1
ATOM 1610 O O . LEU A 1 203 ? -7.159 -1.908 -3.672 1.00 78.19 203 LEU A O 1
ATOM 1614 N N . HIS A 1 204 ? -6.247 -0.504 -2.180 1.00 76.69 204 HIS A N 1
ATOM 1615 C CA . HIS A 1 204 ? -6.480 -1.423 -1.066 1.00 76.69 204 HIS A CA 1
ATOM 1616 C C . HIS A 1 204 ? -7.964 -1.735 -0.853 1.00 76.69 204 HIS A C 1
ATOM 1618 O O . HIS A 1 204 ? -8.853 -0.893 -0.994 1.00 76.69 204 HIS A O 1
ATOM 1624 N N . THR A 1 205 ? -8.248 -2.971 -0.438 1.00 67.50 205 THR A N 1
ATOM 1625 C CA . THR A 1 205 ? -9.629 -3.474 -0.362 1.00 67.50 205 THR A CA 1
ATOM 1626 C C . THR A 1 205 ? -10.473 -2.785 0.721 1.00 67.50 205 THR A C 1
ATOM 1628 O O . THR A 1 205 ? -11.679 -2.646 0.528 1.00 67.50 205 THR A O 1
ATOM 1631 N N . MET A 1 206 ? -9.882 -2.285 1.818 1.00 61.12 206 MET A N 1
ATOM 1632 C CA . MET A 1 206 ? -10.626 -1.525 2.842 1.00 61.12 206 MET A CA 1
ATOM 1633 C C . MET A 1 206 ? -11.063 -0.123 2.385 1.00 61.12 206 MET A C 1
ATOM 1635 O O . MET A 1 206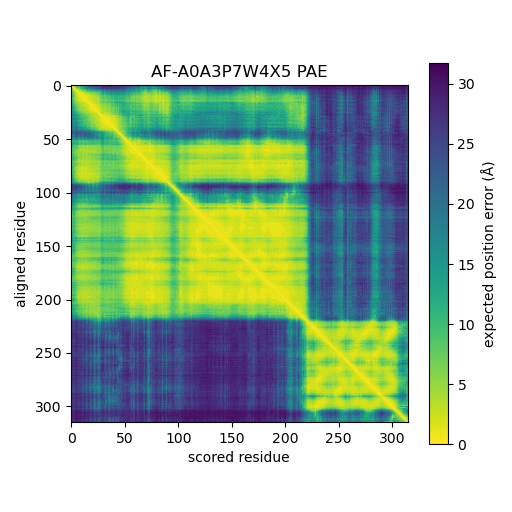 ? -11.902 0.492 3.043 1.00 61.12 206 MET A O 1
ATOM 1639 N N . SER A 1 207 ? -10.533 0.367 1.260 1.00 65.19 207 SER A N 1
ATOM 1640 C CA . SER A 1 207 ? -10.874 1.669 0.664 1.00 65.19 207 SER A CA 1
ATOM 1641 C C . SER A 1 207 ? -12.091 1.602 -0.270 1.00 65.19 207 SER A C 1
ATOM 1643 O O . SER A 1 207 ? -12.551 2.629 -0.784 1.00 65.19 207 SER A O 1
ATOM 1645 N N . ARG A 1 208 ? -12.647 0.396 -0.471 1.00 62.59 208 ARG A N 1
ATOM 1646 C CA . ARG A 1 208 ? -13.894 0.166 -1.210 1.00 62.59 208 ARG A CA 1
ATOM 1647 C 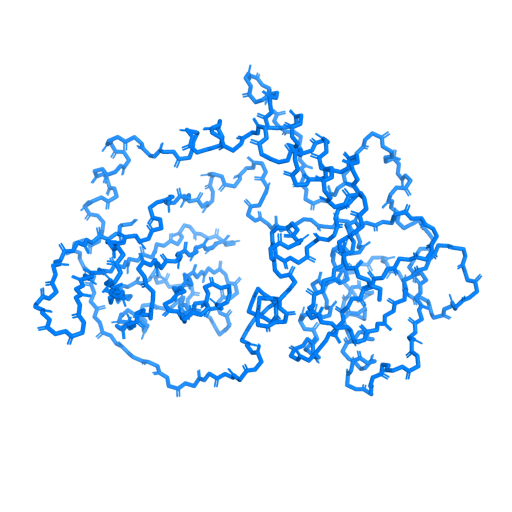C . ARG A 1 208 ? -15.051 0.996 -0.657 1.00 62.59 208 ARG A C 1
ATOM 1649 O O . ARG A 1 208 ? -15.121 1.329 0.524 1.00 62.59 208 ARG A O 1
ATOM 1656 N N . TYR A 1 209 ? -15.997 1.302 -1.538 1.00 64.62 209 TYR A N 1
ATOM 1657 C CA . TYR A 1 209 ? -17.159 2.115 -1.197 1.00 64.62 209 TYR A CA 1
ATOM 1658 C C . TYR A 1 209 ? -18.176 1.411 -0.295 1.00 64.62 209 TYR A C 1
ATOM 1660 O O . TYR A 1 209 ? -18.821 2.076 0.507 1.00 64.62 209 TYR A O 1
ATOM 1668 N N . ASP A 1 210 ? -18.277 0.090 -0.414 1.00 60.88 210 ASP A N 1
ATOM 1669 C CA . ASP A 1 210 ? -19.169 -0.788 0.342 1.00 60.88 210 ASP A CA 1
ATOM 1670 C C . ASP A 1 210 ? -18.500 -1.364 1.601 1.00 60.88 210 ASP A C 1
ATOM 1672 O O . ASP A 1 210 ? -19.029 -2.271 2.231 1.00 60.88 210 ASP A O 1
ATOM 1676 N N . ARG A 1 211 ? -17.319 -0.859 1.998 1.00 62.78 211 ARG A N 1
ATOM 1677 C CA . ARG A 1 211 ? -16.531 -1.445 3.096 1.00 62.78 211 ARG A CA 1
ATOM 1678 C C . ARG A 1 211 ? -17.292 -1.493 4.426 1.00 62.78 211 ARG A C 1
ATOM 1680 O O . ARG A 1 211 ? -17.079 -2.435 5.183 1.00 62.78 211 ARG A O 1
ATOM 1687 N N . ASP A 1 212 ? -18.159 -0.517 4.704 1.00 60.91 212 ASP A N 1
ATOM 1688 C CA . ASP A 1 212 ? -18.938 -0.439 5.951 1.00 60.91 212 ASP A CA 1
ATOM 1689 C C . ASP A 1 212 ? -19.923 -1.613 6.127 1.00 60.91 212 ASP A C 1
ATOM 1691 O O . ASP A 1 212 ? -20.281 -1.933 7.260 1.00 60.91 212 ASP A O 1
ATOM 1695 N N . ASP A 1 213 ? -20.271 -2.322 5.045 1.00 64.25 213 ASP A N 1
ATOM 1696 C CA . ASP A 1 213 ? -21.086 -3.543 5.093 1.00 64.25 213 ASP A CA 1
ATOM 1697 C C . ASP A 1 213 ? -20.291 -4.767 5.607 1.00 64.25 213 ASP A C 1
ATOM 1699 O O . ASP A 1 213 ? -20.876 -5.741 6.087 1.00 64.25 213 ASP A O 1
ATOM 1703 N N . TYR A 1 214 ? -18.951 -4.732 5.528 1.00 58.47 214 TYR A N 1
ATOM 1704 C CA . TYR A 1 214 ? -18.064 -5.873 5.818 1.00 58.47 214 TYR A CA 1
ATOM 1705 C C . TYR A 1 214 ? -17.116 -5.640 7.003 1.00 58.47 214 TYR A C 1
ATOM 1707 O O . TYR A 1 214 ? -16.763 -6.599 7.697 1.00 58.47 214 TYR A O 1
ATOM 1715 N N . ILE A 1 215 ? -16.683 -4.394 7.226 1.00 51.75 215 ILE A N 1
ATOM 1716 C CA . ILE A 1 215 ? -15.764 -3.995 8.300 1.00 51.75 215 ILE A CA 1
ATOM 1717 C C . ILE A 1 215 ? -16.272 -2.735 9.010 1.00 51.75 215 ILE A C 1
ATOM 1719 O O . ILE A 1 215 ? -16.628 -1.740 8.385 1.00 51.75 215 ILE A O 1
ATOM 1723 N N . THR A 1 216 ? -16.251 -2.748 10.342 1.00 55.12 216 THR A N 1
ATOM 1724 C CA . THR A 1 216 ? -16.541 -1.562 11.158 1.00 55.12 216 THR A CA 1
ATOM 1725 C C . THR A 1 216 ? -15.228 -0.888 11.533 1.00 55.12 216 THR A C 1
ATOM 1727 O O . THR A 1 216 ? -14.442 -1.451 12.297 1.00 55.12 216 THR A O 1
ATOM 1730 N N . LEU A 1 217 ? -14.980 0.326 11.035 1.00 51.38 217 LEU A N 1
ATOM 1731 C CA . LEU A 1 217 ? -13.786 1.075 11.425 1.00 51.38 217 LEU A CA 1
ATOM 1732 C C . LEU A 1 217 ? -13.962 1.668 12.830 1.00 51.38 217 LEU A C 1
ATOM 1734 O O . LEU A 1 217 ? -14.513 2.755 13.002 1.00 51.38 217 LEU A O 1
ATOM 1738 N N . ASN A 1 218 ? -13.452 0.972 13.846 1.00 53.22 218 ASN A N 1
ATOM 1739 C CA . ASN A 1 218 ? -13.326 1.543 15.181 1.00 53.22 218 ASN A CA 1
ATOM 1740 C C . ASN A 1 218 ? -12.153 2.542 15.203 1.00 53.22 218 ASN A C 1
ATOM 1742 O O . ASN A 1 218 ? -11.003 2.176 15.432 1.00 53.22 218 ASN A O 1
ATOM 1746 N N . THR A 1 219 ? -12.441 3.825 14.964 1.00 50.22 219 THR A N 1
ATOM 1747 C CA . THR A 1 219 ? -11.436 4.908 14.957 1.00 50.22 219 THR A CA 1
ATOM 1748 C C . THR A 1 219 ? -10.805 5.207 16.310 1.00 50.22 219 THR A C 1
ATOM 1750 O O . THR A 1 219 ? -9.877 6.023 16.385 1.00 50.22 219 THR A O 1
ATOM 1753 N N . VAL A 1 220 ? -11.226 4.518 17.374 1.00 49.69 220 VAL A N 1
ATOM 1754 C CA . VAL A 1 220 ? -10.506 4.490 18.645 1.00 49.69 220 VAL A CA 1
ATOM 1755 C C . VAL A 1 220 ? -9.241 3.634 18.493 1.00 49.69 220 VAL A C 1
ATOM 1757 O O . VAL A 1 220 ? -9.077 2.591 19.119 1.00 49.69 220 VAL A O 1
ATOM 1760 N N . ASN A 1 221 ? -8.291 4.148 17.705 1.00 61.72 221 ASN A N 1
ATOM 1761 C CA . ASN A 1 221 ? -6.877 3.873 17.913 1.00 61.72 221 ASN A CA 1
ATOM 1762 C C . ASN A 1 221 ? -6.599 4.077 19.397 1.00 61.72 221 ASN A C 1
ATOM 1764 O O . ASN A 1 221 ? -6.926 5.137 19.948 1.00 61.72 221 ASN A O 1
ATOM 1768 N N . ILE A 1 222 ? -6.008 3.082 20.047 1.00 59.22 222 ILE A N 1
ATOM 1769 C CA . ILE A 1 222 ? -5.788 3.160 21.481 1.00 59.22 222 ILE A CA 1
ATOM 1770 C C . ILE A 1 222 ? -4.770 4.273 21.702 1.00 59.22 222 ILE A C 1
ATOM 1772 O O . ILE A 1 222 ? -3.626 4.129 21.302 1.00 59.22 222 ILE A O 1
ATOM 1776 N N . LYS A 1 223 ? -5.184 5.397 22.287 1.00 66.25 223 LYS A N 1
ATOM 1777 C CA . LYS A 1 223 ? -4.303 6.513 22.651 1.00 66.25 223 LYS A CA 1
ATOM 1778 C C . LYS A 1 223 ? -4.284 6.680 24.165 1.00 66.25 223 LYS A C 1
ATOM 1780 O O . LYS A 1 223 ? -5.322 6.573 24.826 1.00 66.25 223 LYS A O 1
ATOM 1785 N N . SER A 1 224 ? -3.112 6.986 24.696 1.00 55.62 224 SER A N 1
ATOM 1786 C CA . SER A 1 224 ? -2.872 7.333 26.094 1.00 55.62 224 SER A CA 1
ATOM 1787 C C . SER A 1 224 ? -2.090 8.658 26.193 1.00 55.62 224 SER A C 1
ATOM 1789 O O . SER A 1 224 ? -1.663 9.198 25.168 1.00 55.62 224 SER A O 1
ATOM 1791 N N . PRO A 1 225 ? -1.934 9.256 27.390 1.00 75.62 225 PRO A N 1
ATOM 1792 C CA . PRO A 1 225 ? -1.156 10.486 27.559 1.00 75.62 225 PRO A CA 1
ATOM 1793 C C . PRO A 1 225 ? 0.311 10.327 27.130 1.00 75.62 225 PRO A C 1
ATOM 1795 O O . PRO A 1 225 ? 0.865 9.228 27.193 1.00 75.62 225 PRO A O 1
ATOM 1798 N N . ALA A 1 226 ? 0.957 11.423 26.728 1.00 70.56 226 ALA A N 1
ATOM 1799 C CA . ALA A 1 226 ? 2.381 11.419 26.389 1.00 70.56 226 ALA A CA 1
ATOM 1800 C C . ALA A 1 226 ? 3.236 10.869 27.551 1.00 70.56 226 ALA A C 1
ATOM 1802 O O . ALA A 1 226 ? 2.921 11.089 28.721 1.00 70.56 226 ALA A O 1
ATOM 1803 N N . GLY A 1 227 ? 4.297 10.121 27.230 1.00 70.75 227 GLY A N 1
ATOM 1804 C CA . GLY A 1 227 ? 5.150 9.457 28.228 1.00 70.75 227 GLY A CA 1
ATOM 1805 C C . GLY A 1 227 ? 4.558 8.187 28.862 1.00 70.75 227 GLY A C 1
ATOM 1806 O O . GLY A 1 227 ? 5.121 7.672 29.827 1.00 70.75 227 GLY A O 1
ATOM 1807 N N . THR A 1 228 ? 3.442 7.662 28.341 1.00 69.75 228 THR A N 1
ATOM 1808 C CA . THR A 1 228 ? 2.867 6.373 28.770 1.00 69.75 228 THR A CA 1
ATOM 1809 C C . THR A 1 228 ? 2.943 5.313 27.674 1.00 69.75 228 THR A C 1
ATOM 1811 O O . THR A 1 228 ? 2.955 5.633 26.489 1.00 69.75 228 THR A O 1
ATOM 1814 N N . VAL A 1 229 ? 2.957 4.049 28.089 1.00 73.44 229 VAL A N 1
ATOM 1815 C CA . VAL A 1 229 ? 2.888 2.853 27.241 1.00 73.44 229 VAL A CA 1
ATOM 1816 C C . VAL A 1 229 ? 1.550 2.142 27.429 1.00 73.44 229 VAL A C 1
ATOM 1818 O O . VAL A 1 229 ? 0.932 2.246 28.490 1.00 73.44 229 VAL A O 1
ATOM 1821 N N . ILE A 1 230 ? 1.105 1.411 26.409 1.00 70.38 230 ILE A N 1
ATOM 1822 C CA . ILE A 1 230 ? -0.195 0.741 26.317 1.00 70.38 230 ILE A CA 1
ATOM 1823 C C . ILE A 1 230 ? 0.029 -0.764 26.173 1.00 70.38 230 ILE A C 1
ATOM 1825 O O . ILE A 1 230 ? 0.527 -1.230 25.157 1.00 70.38 230 ILE A O 1
ATOM 1829 N N . GLN A 1 231 ? -0.415 -1.563 27.135 1.00 71.81 231 GLN A N 1
ATOM 1830 C CA . GLN A 1 231 ? -0.553 -3.001 26.913 1.00 71.81 231 GLN A CA 1
ATOM 1831 C C . GLN A 1 231 ? -1.902 -3.298 26.265 1.00 71.81 231 GLN A C 1
ATOM 1833 O O . GLN A 1 231 ? -2.923 -2.890 26.813 1.00 71.81 231 GLN A O 1
ATOM 1838 N N . VAL A 1 232 ? -1.907 -4.019 25.144 1.00 61.41 232 VAL A N 1
ATOM 1839 C CA . VAL A 1 232 ? -3.093 -4.474 24.404 1.00 61.41 232 VAL A CA 1
ATOM 1840 C C . VAL A 1 232 ? -3.102 -5.989 24.358 1.00 61.41 232 VAL A C 1
ATOM 1842 O O . VAL A 1 232 ? -2.068 -6.619 24.197 1.00 61.41 232 VAL A O 1
ATOM 1845 N N . ARG A 1 233 ? -4.266 -6.592 24.527 1.00 68.94 233 ARG A N 1
ATOM 1846 C CA . ARG A 1 233 ? -4.438 -8.021 24.710 1.00 68.94 233 ARG A CA 1
ATOM 1847 C C . ARG A 1 233 ? -5.500 -8.531 23.758 1.00 68.94 233 ARG A C 1
ATOM 1849 O O . ARG A 1 233 ? -6.658 -8.158 23.926 1.00 68.94 233 ARG A O 1
ATOM 1856 N N . LEU A 1 234 ? -5.153 -9.395 22.802 1.00 66.81 234 LEU A N 1
ATOM 1857 C CA . LEU A 1 234 ? -6.192 -10.159 22.103 1.00 66.81 234 LEU A CA 1
ATOM 1858 C C . LEU A 1 234 ? -6.966 -10.973 23.140 1.00 66.81 234 LEU A C 1
ATOM 1860 O O . LEU A 1 234 ? -6.384 -11.508 24.075 1.00 66.81 234 LEU A O 1
ATOM 1864 N N . LYS A 1 235 ? -8.281 -11.063 23.003 1.00 54.81 235 LYS A N 1
ATOM 1865 C CA . LYS A 1 235 ? -9.142 -11.757 23.957 1.00 54.81 235 LYS A CA 1
ATOM 1866 C C . LYS A 1 235 ? -10.052 -12.791 23.313 1.00 54.81 235 LYS A C 1
ATOM 1868 O O . LYS A 1 235 ? -10.573 -13.562 24.085 1.00 54.81 235 LYS A O 1
ATOM 1873 N N . ASP A 1 236 ? -10.259 -12.825 21.993 1.00 58.12 236 ASP A N 1
ATOM 1874 C CA . ASP A 1 236 ? -10.749 -13.979 21.190 1.00 58.12 236 ASP A CA 1
ATOM 1875 C C . ASP A 1 236 ? -11.029 -13.519 19.740 1.00 58.12 236 ASP A C 1
ATOM 1877 O O . ASP A 1 236 ? -10.952 -12.316 19.444 1.00 58.12 236 ASP A O 1
ATOM 1881 N N . PHE A 1 237 ? -11.276 -14.463 18.832 1.00 64.38 237 PHE A N 1
ATOM 1882 C CA . PHE A 1 237 ? -11.558 -14.250 17.415 1.00 64.38 237 PHE A CA 1
ATOM 1883 C C . PHE A 1 237 ? -12.617 -15.251 16.902 1.00 64.38 237 PHE A C 1
ATOM 1885 O O . PHE A 1 237 ? -12.667 -16.388 17.355 1.00 64.38 237 PHE A O 1
ATOM 1892 N N . SER A 1 238 ? -13.457 -14.865 15.932 1.00 73.62 238 SER A N 1
ATOM 1893 C CA . SER A 1 238 ? -14.500 -15.743 15.362 1.00 73.62 238 SER A CA 1
ATOM 1894 C C . SER A 1 238 ? -14.000 -17.136 14.946 1.00 73.62 238 SER A C 1
ATOM 1896 O O . SER A 1 238 ? -13.065 -17.277 14.158 1.00 73.62 238 SER A O 1
ATOM 1898 N N . THR A 1 239 ? -14.712 -18.168 15.402 1.00 71.19 239 THR A N 1
ATOM 1899 C CA . THR A 1 239 ? -14.507 -19.575 15.031 1.00 71.19 239 THR A CA 1
ATOM 1900 C C . THR A 1 239 ? -14.800 -19.844 13.548 1.00 71.19 239 THR A C 1
ATOM 1902 O O . THR A 1 239 ? -15.510 -19.090 12.884 1.00 71.19 239 THR A O 1
ATOM 1905 N N . GLY A 1 240 ? -14.255 -20.943 13.012 1.00 72.25 240 GLY A N 1
ATOM 1906 C CA . GLY A 1 240 ? -14.499 -21.382 11.627 1.00 72.25 240 GLY A CA 1
ATOM 1907 C C . GLY A 1 240 ? -13.776 -20.570 10.544 1.00 72.25 240 GLY A C 1
ATOM 1908 O O . GLY A 1 240 ? -13.897 -20.885 9.364 1.00 72.25 240 GLY A O 1
ATOM 1909 N N . LEU A 1 241 ? -13.010 -19.550 10.939 1.00 66.44 241 LEU A N 1
ATOM 1910 C CA . LEU A 1 241 ? -12.194 -18.705 10.058 1.00 66.44 241 LEU A CA 1
ATOM 1911 C C . LEU A 1 241 ? -10.684 -18.956 10.230 1.00 66.44 241 LEU A C 1
ATOM 1913 O O . LEU A 1 241 ? -9.882 -18.381 9.494 1.00 66.44 241 LEU A O 1
ATOM 1917 N N . SER A 1 242 ? -10.315 -19.844 11.159 1.00 76.12 242 SER A N 1
ATOM 1918 C CA . SER A 1 242 ? -8.952 -20.283 11.450 1.00 76.12 242 SER A CA 1
ATOM 1919 C C . SER A 1 242 ? -8.339 -21.012 10.256 1.00 76.12 242 SER A C 1
ATOM 1921 O O . SER A 1 242 ? -8.598 -22.190 10.015 1.00 76.12 242 SER A O 1
ATOM 1923 N N . VAL A 1 243 ? -7.504 -20.300 9.511 1.00 73.69 243 VAL A N 1
ATOM 1924 C CA . VAL A 1 243 ? -6.681 -20.837 8.428 1.00 73.69 243 VAL A CA 1
ATOM 1925 C C . VAL A 1 243 ? -5.306 -20.207 8.505 1.00 73.69 243 VAL A C 1
ATOM 1927 O O . VAL A 1 243 ? -5.176 -19.047 8.902 1.00 73.69 243 VAL A O 1
ATOM 1930 N N . ASP A 1 244 ? -4.293 -20.960 8.090 1.00 62.53 244 ASP A N 1
ATOM 1931 C CA . ASP A 1 244 ? -2.924 -20.461 8.065 1.00 62.53 244 ASP A CA 1
ATOM 1932 C C . ASP A 1 244 ? -2.804 -19.182 7.209 1.00 62.53 244 ASP A C 1
ATOM 1934 O O . ASP A 1 244 ? -3.521 -18.997 6.214 1.00 62.53 244 ASP A O 1
ATOM 1938 N N . GLY A 1 245 ? -1.974 -18.245 7.668 1.00 58.31 245 GLY A N 1
ATOM 1939 C CA . GLY A 1 245 ? -1.863 -16.889 7.116 1.00 58.31 245 GLY A CA 1
ATOM 1940 C C . GLY A 1 245 ? -3.114 -16.000 7.242 1.00 58.31 245 GLY A C 1
ATOM 1941 O O . GLY A 1 245 ? -3.135 -14.904 6.684 1.00 58.31 245 GLY A O 1
ATOM 1942 N N . CYS A 1 246 ? -4.172 -16.426 7.944 1.00 61.69 246 CYS A N 1
ATOM 1943 C CA . CYS A 1 246 ? -5.366 -15.617 8.227 1.00 61.69 246 CYS A CA 1
ATOM 1944 C C . CYS A 1 246 ? -6.122 -15.075 6.997 1.00 61.69 246 CYS A C 1
ATOM 1946 O O . CYS A 1 246 ? -6.847 -14.083 7.080 1.00 61.69 246 CYS A O 1
ATOM 1948 N N . LYS A 1 247 ? -5.985 -15.721 5.833 1.00 59.75 247 LYS A N 1
ATOM 1949 C CA . LYS A 1 247 ? -6.468 -15.228 4.524 1.00 59.75 247 LYS A CA 1
ATOM 1950 C C . LYS A 1 247 ? -7.957 -14.847 4.434 1.00 59.75 247 LYS A C 1
ATOM 1952 O O . LYS A 1 247 ? -8.309 -14.070 3.548 1.00 59.75 247 LYS A O 1
ATOM 1957 N N . TYR A 1 248 ? -8.833 -15.386 5.288 1.00 61.38 248 TYR A N 1
ATOM 1958 C CA . TYR A 1 248 ? -10.282 -15.138 5.213 1.00 61.38 248 TYR A CA 1
ATOM 1959 C C . TYR A 1 248 ? -10.777 -14.033 6.140 1.00 61.38 248 TYR A C 1
ATOM 1961 O O . TYR A 1 248 ? -11.706 -13.320 5.772 1.00 61.38 248 TYR A O 1
ATOM 1969 N N . ALA A 1 249 ? -10.161 -13.857 7.303 1.00 65.75 249 ALA A N 1
ATOM 1970 C CA . ALA A 1 249 ? -10.428 -12.755 8.215 1.00 65.75 249 ALA A CA 1
ATOM 1971 C C . ALA A 1 249 ? -9.310 -12.681 9.257 1.00 65.75 249 ALA A C 1
ATOM 1973 O O . ALA A 1 249 ? -8.697 -13.701 9.555 1.00 65.75 249 ALA A O 1
ATOM 1974 N N . GLY A 1 250 ? -9.087 -11.512 9.853 1.00 72.25 250 GLY A N 1
ATOM 1975 C CA . GLY A 1 250 ? -8.119 -11.357 10.935 1.00 72.25 250 GLY A CA 1
ATOM 1976 C C . GLY A 1 250 ? -8.205 -10.005 11.637 1.00 72.25 250 GLY A C 1
ATOM 1977 O O . GLY A 1 250 ? -8.802 -9.058 11.125 1.00 72.25 250 GLY A O 1
ATOM 1978 N N . VAL A 1 251 ? -7.600 -9.923 12.818 1.00 62.12 251 VAL A N 1
ATOM 1979 C CA . VAL A 1 251 ? -7.140 -8.675 13.442 1.00 62.12 251 VAL A CA 1
ATOM 1980 C C . VAL A 1 251 ? -5.645 -8.543 13.286 1.00 62.12 251 VAL A C 1
ATOM 1982 O O . VAL A 1 251 ? -4.939 -9.540 13.206 1.00 62.12 251 VAL A O 1
ATOM 1985 N N . GLU A 1 252 ? -5.181 -7.309 13.340 1.00 78.31 252 GLU A N 1
ATOM 1986 C CA . GLU A 1 252 ? -3.794 -6.933 13.459 1.00 78.31 252 GLU A CA 1
ATOM 1987 C C . GLU A 1 252 ? -3.630 -5.863 14.561 1.00 78.31 252 GLU A C 1
ATOM 1989 O O . GLU A 1 252 ? -4.362 -4.869 14.571 1.00 78.31 252 GLU A O 1
ATOM 1994 N N . ILE A 1 253 ? -2.726 -6.084 15.527 1.00 67.12 253 ILE A N 1
ATOM 1995 C CA . ILE A 1 253 ? -2.543 -5.230 16.724 1.00 67.12 253 ILE A CA 1
ATOM 1996 C C . ILE A 1 253 ? -1.144 -4.593 16.748 1.00 67.12 253 ILE A C 1
ATOM 1998 O O . ILE A 1 253 ? -0.176 -5.241 17.153 1.00 67.12 253 ILE A O 1
ATOM 2002 N N . LYS A 1 254 ? -1.023 -3.327 16.336 1.00 74.38 254 LYS A N 1
ATOM 2003 C CA . LYS A 1 254 ? 0.265 -2.646 16.106 1.00 74.38 254 LYS A CA 1
ATOM 2004 C C . LYS A 1 254 ? 0.868 -2.050 17.387 1.00 74.38 254 LYS A C 1
ATOM 2006 O O . LYS A 1 254 ? 0.943 -0.835 17.565 1.00 74.38 254 LYS A O 1
ATOM 2011 N N . THR A 1 255 ? 1.273 -2.899 18.333 1.00 69.00 255 THR A N 1
ATOM 2012 C CA . THR A 1 255 ? 1.947 -2.467 19.577 1.00 69.00 255 THR A CA 1
ATOM 2013 C C . THR A 1 255 ? 3.435 -2.169 19.403 1.00 69.00 255 THR A C 1
ATOM 2015 O O . THR A 1 255 ? 4.154 -2.058 20.386 1.00 69.00 255 THR A O 1
ATOM 2018 N N . ASN A 1 256 ? 3.958 -2.079 18.192 1.00 61.78 256 ASN A N 1
ATOM 2019 C CA . ASN A 1 256 ? 5.397 -1.933 18.029 1.00 61.78 256 ASN A CA 1
ATOM 2020 C C . ASN A 1 256 ? 5.830 -0.468 18.272 1.00 61.78 256 ASN A C 1
ATOM 2022 O O . ASN A 1 256 ? 5.003 0.412 18.554 1.00 61.78 256 ASN A O 1
ATOM 2026 N N . LYS A 1 257 ? 7.146 -0.223 18.326 1.00 61.12 257 LYS A N 1
ATOM 2027 C CA . LYS A 1 257 ? 7.696 1.124 18.577 1.00 61.12 257 LYS A CA 1
ATOM 2028 C C . LYS A 1 257 ? 7.485 2.038 17.384 1.00 61.12 257 LYS A C 1
ATOM 2030 O O . LYS A 1 257 ? 7.052 3.174 17.555 1.00 61.12 257 LYS A O 1
ATOM 2035 N N . ASP A 1 258 ? 7.762 1.494 16.218 1.00 53.06 258 ASP A N 1
ATOM 2036 C CA . ASP A 1 258 ? 7.198 1.939 14.963 1.00 53.06 258 ASP A CA 1
ATOM 2037 C C . ASP A 1 258 ? 5.782 1.331 14.836 1.00 53.06 258 ASP A C 1
ATOM 2039 O O . ASP A 1 258 ? 5.513 0.236 15.339 1.00 53.06 258 ASP A O 1
ATOM 2043 N N . GLN A 1 259 ? 4.836 2.097 14.295 1.00 46.59 259 GLN A N 1
ATOM 2044 C CA . GLN A 1 259 ? 3.401 1.785 14.308 1.00 46.59 259 GLN A CA 1
ATOM 2045 C C . GLN A 1 259 ? 2.840 1.403 12.948 1.00 46.59 259 GLN A C 1
ATOM 2047 O O . GLN A 1 259 ? 1.624 1.290 12.815 1.00 46.59 259 GLN A O 1
ATOM 2052 N N . THR A 1 260 ? 3.710 1.231 11.969 1.00 44.12 260 THR A N 1
ATOM 2053 C CA . THR A 1 260 ? 3.379 0.838 10.599 1.00 44.12 260 THR A CA 1
ATOM 2054 C C . THR A 1 260 ? 3.620 -0.664 10.432 1.00 44.12 260 THR A C 1
ATOM 2056 O O . THR A 1 260 ? 2.741 -1.382 9.961 1.00 44.12 260 THR A O 1
ATOM 2059 N N . LEU A 1 261 ? 4.670 -1.179 11.085 1.00 40.91 261 LEU A N 1
ATOM 2060 C CA . LEU A 1 261 ? 4.489 -2.050 12.247 1.00 40.91 261 LEU A CA 1
ATOM 2061 C C . LEU A 1 261 ? 3.372 -3.102 12.090 1.00 40.91 261 LEU A C 1
ATOM 2063 O O . LEU A 1 261 ? 2.351 -2.890 12.738 1.00 40.91 261 LEU A O 1
ATOM 2067 N N . THR A 1 262 ? 3.486 -4.185 11.296 1.00 41.97 262 THR A N 1
ATOM 2068 C CA . THR A 1 262 ? 2.485 -5.262 11.224 1.00 41.97 262 THR A CA 1
ATOM 2069 C C . THR A 1 262 ? 2.200 -5.636 12.643 1.00 41.97 262 THR A C 1
ATOM 2071 O O . THR A 1 262 ? 3.060 -6.042 13.428 1.00 41.97 262 THR A O 1
ATOM 2074 N N . GLY A 1 263 ? 0.958 -5.410 13.006 1.00 51.62 263 GLY A N 1
ATOM 2075 C CA . GLY A 1 263 ? 0.543 -5.801 14.315 1.00 51.62 263 GLY A CA 1
ATOM 2076 C C . GLY A 1 263 ? 0.562 -7.310 14.394 1.00 51.62 263 GLY A C 1
ATOM 2077 O O . GLY A 1 263 ? 0.454 -8.022 13.395 1.00 51.62 263 GLY A O 1
ATOM 2078 N N . TYR A 1 264 ? 0.611 -7.808 15.615 1.00 66.06 264 TYR A N 1
ATOM 2079 C CA . TYR A 1 264 ? 0.446 -9.229 15.830 1.00 66.06 264 TYR A CA 1
ATOM 2080 C C . TYR A 1 264 ? -0.913 -9.644 15.252 1.00 66.06 264 TYR A C 1
ATOM 2082 O O . TYR A 1 264 ? -1.958 -9.107 15.647 1.00 66.06 264 TYR A O 1
ATOM 2090 N N . ARG A 1 265 ? -0.868 -10.514 14.236 1.00 73.56 265 ARG A N 1
ATOM 2091 C CA . ARG A 1 265 ? -2.013 -10.839 13.386 1.00 73.56 265 ARG A CA 1
ATOM 2092 C C . ARG A 1 265 ? -2.665 -12.134 13.834 1.00 73.56 265 ARG A C 1
ATOM 2094 O O . ARG A 1 265 ? -1.997 -13.150 14.014 1.00 73.56 265 ARG A O 1
ATOM 2101 N N . PHE A 1 266 ? -3.982 -12.104 13.994 1.00 76.62 266 PHE A N 1
ATOM 2102 C CA . PHE A 1 266 ? -4.730 -13.198 14.594 1.00 76.62 266 PHE A CA 1
ATOM 2103 C C . PHE A 1 266 ? -6.065 -13.439 13.901 1.00 76.62 266 PHE A C 1
ATOM 2105 O O . PHE A 1 266 ? -6.821 -12.510 13.630 1.00 76.62 266 PHE A O 1
ATOM 2112 N N . CYS A 1 267 ? -6.366 -14.711 13.674 1.00 74.38 267 CYS A N 1
ATOM 2113 C CA . CYS A 1 267 ? -7.577 -15.180 13.002 1.00 74.38 267 CYS A CA 1
ATOM 2114 C C . CYS A 1 267 ? -8.114 -16.495 13.567 1.00 74.38 267 CYS A C 1
ATOM 2116 O O . CYS A 1 267 ? -9.019 -17.088 12.984 1.00 74.38 267 CYS A O 1
ATOM 2118 N N . SER A 1 268 ? -7.544 -16.965 14.679 1.00 81.69 268 SER A N 1
ATOM 2119 C CA . SER A 1 268 ? -8.073 -18.112 15.402 1.00 81.69 268 SER A CA 1
ATOM 2120 C C . SER A 1 268 ? -8.490 -17.703 16.813 1.00 81.69 268 SER A C 1
ATOM 2122 O O . SER A 1 268 ? -7.753 -16.939 17.450 1.00 81.69 268 SER A O 1
ATOM 2124 N N . PRO A 1 269 ? -9.596 -18.249 17.353 1.00 70.44 269 PRO A N 1
ATOM 2125 C CA . PRO A 1 269 ? -9.818 -18.310 18.797 1.00 70.44 269 PRO A CA 1
ATOM 2126 C C . PRO A 1 269 ? -8.633 -18.951 19.544 1.00 70.44 269 PRO A C 1
ATOM 2128 O O . PRO A 1 269 ? -8.436 -18.675 20.717 1.00 70.44 269 PRO A O 1
ATOM 2131 N N . ASP A 1 270 ? -7.763 -19.724 18.888 1.00 80.94 270 ASP A N 1
ATOM 2132 C CA . ASP A 1 270 ? -6.536 -20.249 19.516 1.00 80.94 270 ASP A CA 1
ATOM 2133 C C . ASP A 1 270 ? -5.450 -19.179 19.737 1.00 80.94 270 ASP A C 1
ATOM 2135 O O . ASP A 1 270 ? -4.442 -19.435 20.387 1.00 80.94 270 ASP A O 1
ATOM 2139 N N . ALA A 1 271 ? -5.638 -17.963 19.218 1.00 72.50 271 ALA A N 1
ATOM 2140 C CA . ALA A 1 271 ? -4.815 -16.803 19.549 1.00 72.50 271 ALA A CA 1
ATOM 2141 C C . ALA A 1 271 ? -5.491 -15.886 20.580 1.00 72.50 271 ALA A C 1
ATOM 2143 O O . ALA A 1 271 ? -4.853 -14.946 21.057 1.00 72.50 271 ALA A O 1
ATOM 2144 N N . ALA A 1 272 ? -6.762 -16.143 20.929 1.00 67.62 272 ALA A N 1
ATOM 2145 C CA . ALA A 1 272 ? -7.503 -15.461 21.985 1.00 67.62 272 ALA A CA 1
ATOM 2146 C C . ALA A 1 272 ? -6.595 -15.341 23.194 1.00 67.62 272 ALA A C 1
ATOM 2148 O O . ALA A 1 272 ? -6.304 -16.363 23.795 1.00 67.62 272 ALA A O 1
ATOM 2149 N N . GLY A 1 273 ? -6.024 -14.167 23.490 1.00 59.75 273 GLY A N 1
ATOM 2150 C CA . GLY A 1 273 ? -4.745 -14.167 24.197 1.00 59.75 273 GLY A CA 1
ATOM 2151 C C . GLY A 1 273 ? -3.928 -12.931 24.358 1.00 59.75 273 GLY A C 1
ATOM 2152 O O . GLY A 1 273 ? -3.727 -12.465 25.487 1.00 59.75 273 GLY A O 1
ATOM 2153 N N . ILE A 1 274 ? -3.276 -12.598 23.261 1.00 70.50 274 ILE A N 1
ATOM 2154 C CA . ILE A 1 274 ? -1.857 -12.304 23.348 1.00 70.50 274 ILE A CA 1
ATOM 2155 C C . ILE A 1 274 ? -1.708 -10.892 23.891 1.00 70.50 274 ILE A C 1
ATOM 2157 O O . ILE A 1 274 ? -2.175 -9.944 23.265 1.00 70.50 274 ILE A O 1
ATOM 2161 N N . THR A 1 275 ? -1.142 -10.772 25.098 1.00 69.94 275 THR A N 1
ATOM 2162 C CA . THR A 1 275 ? -0.845 -9.474 25.712 1.00 69.94 275 THR A CA 1
ATOM 2163 C C . THR A 1 275 ? 0.467 -8.961 25.152 1.00 69.94 275 THR A C 1
ATOM 2165 O O . THR A 1 275 ? 1.507 -9.602 25.279 1.00 69.94 275 THR A O 1
ATOM 2168 N N . LEU A 1 276 ? 0.390 -7.780 24.571 1.00 74.62 276 LEU A N 1
ATOM 2169 C CA . LEU A 1 276 ? 1.397 -7.116 23.773 1.00 74.62 276 LEU A CA 1
ATOM 2170 C C . LEU A 1 276 ? 1.603 -5.736 24.389 1.00 74.62 276 LEU A C 1
ATOM 2172 O O . LEU A 1 276 ? 0.627 -5.046 24.678 1.00 74.62 276 LEU A O 1
ATOM 2176 N N . GLN A 1 277 ? 2.841 -5.333 24.658 1.00 81.31 277 GLN A N 1
ATOM 2177 C CA . GLN A 1 277 ? 3.120 -4.017 25.232 1.00 81.31 277 GLN A CA 1
ATOM 2178 C C . GLN A 1 277 ? 3.587 -3.058 24.149 1.00 81.31 277 GLN A C 1
ATOM 2180 O O . GLN A 1 277 ? 4.521 -3.374 23.423 1.00 81.31 277 GLN A O 1
ATOM 2185 N N . SER A 1 278 ? 2.980 -1.873 24.096 1.00 78.88 278 SER A N 1
ATOM 2186 C CA . SER A 1 278 ? 3.443 -0.796 23.239 1.00 78.88 278 SER A CA 1
ATOM 2187 C C . SER A 1 278 ? 4.646 -0.063 23.796 1.00 78.88 278 SER A C 1
ATOM 2189 O O . SER A 1 278 ? 4.846 0.031 25.007 1.00 78.88 278 SER A O 1
ATOM 2191 N N . PHE A 1 279 ? 5.431 0.496 22.884 1.00 74.00 279 PHE A N 1
ATOM 2192 C CA . PHE A 1 279 ? 6.553 1.372 23.209 1.00 74.00 279 PHE A CA 1
ATOM 2193 C C . PHE A 1 279 ? 6.175 2.860 23.110 1.00 74.00 279 PHE A C 1
ATOM 2195 O O . PHE A 1 279 ? 6.934 3.715 23.557 1.00 74.00 279 PHE A O 1
ATOM 2202 N N . THR A 1 280 ? 5.004 3.177 22.547 1.00 77.25 280 THR A N 1
ATOM 2203 C CA . THR A 1 280 ? 4.474 4.542 22.403 1.00 77.25 280 THR A CA 1
ATOM 2204 C C . THR A 1 280 ? 3.110 4.681 23.082 1.00 77.25 280 THR A C 1
ATOM 2206 O O . THR A 1 280 ? 2.463 3.694 23.439 1.00 77.25 280 THR A O 1
ATOM 2209 N N . ASN A 1 281 ? 2.618 5.912 23.210 1.00 76.62 281 ASN A N 1
ATOM 2210 C CA . ASN A 1 281 ? 1.292 6.215 23.747 1.00 76.62 281 ASN A CA 1
ATOM 2211 C C . ASN A 1 281 ? 0.155 6.055 22.715 1.00 76.62 281 ASN A C 1
ATOM 2213 O O . ASN A 1 281 ? -0.918 6.649 22.871 1.00 76.62 281 ASN A O 1
ATOM 2217 N N . ARG A 1 282 ? 0.374 5.273 21.652 1.00 77.25 282 ARG A N 1
ATOM 2218 C CA . ARG A 1 282 ? -0.650 4.881 20.679 1.00 77.25 282 ARG A CA 1
ATOM 2219 C C . ARG A 1 282 ? -0.556 3.375 20.381 1.00 77.25 282 ARG A C 1
ATOM 2221 O O . ARG A 1 282 ? 0.505 2.793 20.563 1.00 77.25 282 ARG A O 1
ATOM 2228 N N . VAL A 1 283 ? -1.641 2.739 19.938 1.00 68.19 283 VAL A N 1
ATOM 2229 C CA . VAL A 1 283 ? -1.658 1.416 19.279 1.00 68.19 283 VAL A CA 1
ATOM 2230 C C . VAL A 1 283 ? -2.753 1.407 18.205 1.00 68.19 283 VAL A C 1
ATOM 2232 O O . VAL A 1 283 ? -3.940 1.476 18.557 1.00 68.19 283 VAL A O 1
ATOM 2235 N N . PRO A 1 284 ? -2.387 1.342 16.914 1.00 78.44 284 PRO A N 1
ATOM 2236 C CA . PRO A 1 284 ? -3.324 1.057 15.837 1.00 78.44 284 PRO A CA 1
ATOM 2237 C C . PRO A 1 284 ? -3.847 -0.379 15.872 1.00 78.44 284 PRO A C 1
ATOM 2239 O O . PRO A 1 284 ? -3.103 -1.321 16.140 1.00 78.44 284 PRO A O 1
ATOM 2242 N N . ILE A 1 285 ? -5.136 -0.534 15.571 1.00 67.00 285 ILE A N 1
ATOM 2243 C CA . ILE A 1 285 ? -5.823 -1.822 15.457 1.00 67.00 285 ILE A CA 1
ATOM 2244 C C . ILE A 1 285 ? -6.471 -1.890 14.081 1.00 67.00 285 ILE A C 1
ATOM 2246 O O . ILE A 1 285 ? -7.259 -1.010 13.733 1.00 67.00 285 ILE A O 1
ATOM 2250 N N . MET A 1 286 ? -6.195 -2.948 13.327 1.00 65.19 286 MET A N 1
ATOM 2251 C CA . MET A 1 286 ? -6.822 -3.190 12.028 1.00 65.19 286 MET A CA 1
ATOM 2252 C C . MET A 1 286 ? -7.591 -4.504 12.066 1.00 65.19 286 MET A C 1
ATOM 2254 O O . MET A 1 286 ? -7.173 -5.455 12.719 1.00 65.19 286 MET A O 1
ATOM 2258 N N . THR A 1 287 ? -8.730 -4.578 11.381 1.00 64.88 287 THR A N 1
ATOM 2259 C CA . THR A 1 287 ? -9.470 -5.836 11.210 1.00 64.88 287 THR A CA 1
ATOM 2260 C C . THR A 1 287 ? -9.937 -5.967 9.771 1.00 64.88 287 THR A C 1
ATOM 2262 O O . THR A 1 287 ? -10.257 -4.969 9.124 1.00 64.88 287 THR A O 1
ATOM 2265 N N . TYR A 1 288 ? -9.957 -7.193 9.260 1.00 59.31 288 TYR A N 1
ATOM 2266 C CA . TYR A 1 288 ? -10.387 -7.490 7.900 1.00 59.31 288 TYR A CA 1
ATOM 2267 C C . TYR A 1 288 ? -11.177 -8.795 7.835 1.00 59.31 288 TYR A C 1
ATOM 2269 O O . TYR A 1 288 ? -11.097 -9.656 8.716 1.00 59.31 288 TYR A O 1
ATOM 2277 N N . ASN A 1 289 ? -11.954 -8.928 6.763 1.00 58.00 289 ASN A N 1
ATOM 2278 C CA . ASN A 1 289 ? -12.866 -10.036 6.543 1.00 58.00 289 ASN A CA 1
ATOM 2279 C C . ASN A 1 289 ? -13.178 -10.189 5.046 1.00 58.00 289 ASN A C 1
ATOM 2281 O O . ASN A 1 289 ? -13.291 -9.188 4.342 1.00 58.00 289 ASN A O 1
ATOM 2285 N N . ARG A 1 290 ? -13.298 -11.429 4.561 1.00 51.66 290 ARG A N 1
ATOM 2286 C CA . ARG A 1 290 ? -13.505 -11.772 3.145 1.00 51.66 290 ARG A CA 1
ATOM 2287 C C . ARG A 1 290 ? -14.613 -12.805 2.885 1.00 51.66 290 ARG A C 1
ATOM 2289 O O . ARG A 1 290 ? -14.874 -13.069 1.716 1.00 51.66 290 ARG A O 1
ATOM 2296 N N . ILE A 1 291 ? -15.235 -13.407 3.912 1.00 50.53 291 ILE A N 1
ATOM 2297 C CA . ILE A 1 291 ? -16.299 -14.423 3.719 1.00 50.53 291 ILE A CA 1
ATOM 2298 C C . ILE A 1 291 ? -17.528 -14.181 4.614 1.00 50.53 291 ILE A C 1
ATOM 2300 O O . ILE A 1 291 ? -18.602 -13.894 4.097 1.00 50.53 291 ILE A O 1
ATOM 2304 N N . TYR A 1 292 ? -17.396 -14.293 5.939 1.00 54.38 292 TYR A N 1
ATOM 2305 C CA . TYR A 1 292 ? -18.513 -14.202 6.898 1.00 54.38 292 TYR A CA 1
ATOM 2306 C C . TYR A 1 292 ? -18.138 -13.301 8.062 1.00 54.38 292 TYR A C 1
ATOM 2308 O O . TYR A 1 292 ? -16.970 -13.280 8.427 1.00 54.38 292 TYR A O 1
ATOM 2316 N N . GLN A 1 293 ? -19.096 -12.584 8.667 1.00 52.66 293 GLN A N 1
ATOM 2317 C CA . GLN A 1 293 ? -18.837 -11.614 9.743 1.00 52.66 293 GLN A CA 1
ATOM 2318 C C . GLN A 1 293 ? -17.876 -12.159 10.819 1.00 52.66 293 GLN A C 1
ATOM 2320 O O . GLN A 1 293 ? -18.254 -12.947 11.688 1.00 52.66 293 GLN A O 1
ATOM 2325 N N . SER A 1 294 ? -16.626 -11.702 10.768 1.00 59.09 294 SER A N 1
ATOM 2326 C CA . SER A 1 294 ? -15.630 -11.985 11.784 1.00 59.09 294 SER A CA 1
ATOM 2327 C C . SER A 1 294 ? -15.798 -11.016 12.948 1.00 59.09 294 SER A C 1
ATOM 2329 O O . SER A 1 294 ? -16.266 -9.882 12.810 1.00 59.09 294 SER A O 1
ATOM 2331 N N . LYS A 1 295 ? -15.435 -11.484 14.133 1.00 57.72 295 LYS A N 1
ATOM 2332 C CA . LYS A 1 295 ? -15.420 -10.697 15.349 1.00 57.72 295 LYS A CA 1
ATOM 2333 C C . LYS A 1 295 ? -14.069 -10.888 16.006 1.00 57.72 295 LYS A C 1
ATOM 2335 O O . LYS A 1 295 ? -13.682 -12.007 16.317 1.00 57.72 295 LYS A O 1
ATOM 2340 N N . THR A 1 296 ? -13.425 -9.769 16.269 1.00 60.78 296 THR A N 1
ATOM 2341 C CA . THR A 1 296 ? -12.227 -9.644 17.088 1.00 60.78 296 THR A CA 1
ATOM 2342 C C . THR A 1 296 ? -12.608 -9.004 18.411 1.00 60.78 296 THR A C 1
ATOM 2344 O O . THR A 1 296 ? -13.561 -8.230 18.467 1.00 60.78 296 THR A O 1
ATOM 2347 N N . VAL A 1 297 ? -11.861 -9.295 19.471 1.00 58.50 297 VAL A N 1
ATOM 2348 C CA . VAL A 1 297 ? -12.053 -8.695 20.795 1.00 58.50 297 VAL A CA 1
ATOM 2349 C C . VAL A 1 297 ? -10.708 -8.403 21.430 1.00 58.50 297 VAL A C 1
ATOM 2351 O O . VAL A 1 297 ? -9.922 -9.329 21.609 1.00 58.50 297 VAL A O 1
ATOM 2354 N N . LEU A 1 298 ? -10.456 -7.154 21.825 1.00 54.66 298 LEU A N 1
ATOM 2355 C CA . LEU A 1 298 ? -9.206 -6.729 22.457 1.00 54.66 298 LEU A CA 1
ATOM 2356 C C . LEU A 1 298 ? -9.441 -6.130 23.855 1.00 54.66 298 LEU A C 1
ATOM 2358 O O . LEU A 1 298 ? -10.500 -5.604 24.165 1.00 54.66 298 LEU A O 1
ATOM 2362 N N . GLU A 1 299 ? -8.438 -6.166 24.722 1.00 52.91 299 GLU A N 1
ATOM 2363 C CA . GLU A 1 299 ? -8.410 -5.511 26.038 1.00 52.91 299 GLU A CA 1
ATOM 2364 C C . GLU A 1 299 ? -7.174 -4.619 26.134 1.00 52.91 299 GLU A C 1
ATOM 2366 O O . GLU A 1 299 ? -6.172 -4.939 25.509 1.00 52.91 299 GLU A O 1
ATOM 2371 N N . TYR A 1 300 ? -7.195 -3.509 26.882 1.00 63.91 300 TYR A N 1
ATOM 2372 C CA . TYR A 1 300 ? -5.975 -2.721 27.060 1.00 63.91 300 TYR A CA 1
ATOM 2373 C C . TYR A 1 300 ? -5.811 -2.072 28.440 1.00 63.91 300 TYR A C 1
ATOM 2375 O O . TYR A 1 300 ? -6.685 -2.090 29.311 1.00 63.91 300 TYR A O 1
ATOM 2383 N N . ARG A 1 301 ? -4.625 -1.517 28.673 1.00 64.62 301 ARG A N 1
ATOM 2384 C CA . ARG A 1 301 ? -4.313 -0.675 29.832 1.00 64.62 301 ARG A CA 1
ATOM 2385 C C . ARG A 1 301 ? -3.101 0.195 29.536 1.00 64.62 301 ARG A C 1
ATOM 2387 O O . ARG A 1 301 ? -2.266 -0.207 28.736 1.00 64.62 301 ARG A O 1
ATOM 2394 N N . TYR A 1 302 ? -2.975 1.352 30.179 1.00 68.81 302 TYR A N 1
ATOM 2395 C CA . TYR A 1 302 ? -1.822 2.239 29.971 1.00 68.81 302 TYR A CA 1
ATOM 2396 C C . TYR A 1 302 ? -1.258 2.817 31.271 1.00 68.81 302 TYR A C 1
ATOM 2398 O O . TYR A 1 302 ? -1.981 2.974 32.256 1.00 68.81 302 TYR A O 1
ATOM 2406 N N . GLY A 1 303 ? 0.038 3.123 31.275 1.00 69.75 303 GLY A N 1
ATOM 2407 C CA . GLY A 1 303 ? 0.779 3.628 32.436 1.00 69.75 303 GLY A CA 1
ATOM 2408 C C . GLY A 1 303 ? 2.195 4.066 32.061 1.00 69.75 303 GLY A C 1
ATOM 2409 O O . GLY A 1 303 ? 2.607 3.907 30.913 1.00 69.75 303 GLY A O 1
ATOM 2410 N N . THR A 1 304 ? 2.950 4.631 33.003 1.00 66.12 304 THR A N 1
ATOM 2411 C CA . THR A 1 304 ? 4.409 4.769 32.826 1.00 66.12 304 THR A CA 1
ATOM 2412 C C . THR A 1 304 ? 5.083 3.431 33.142 1.00 66.12 304 THR A C 1
ATOM 2414 O O . THR A 1 304 ? 4.504 2.600 33.839 1.00 66.12 304 THR A O 1
ATOM 2417 N N . TYR A 1 305 ? 6.338 3.238 32.725 1.00 58.25 305 TYR A N 1
ATOM 2418 C CA . TYR A 1 305 ? 7.148 2.074 33.132 1.00 58.25 305 TYR A CA 1
ATOM 2419 C C . TYR A 1 305 ? 7.283 1.906 34.664 1.00 58.25 305 TYR A C 1
ATOM 2421 O O . TYR A 1 305 ? 7.683 0.845 35.132 1.00 58.25 305 TYR A O 1
ATOM 2429 N N . SER A 1 306 ? 6.950 2.943 35.441 1.00 47.53 306 SER A N 1
ATOM 2430 C CA . SER A 1 306 ? 7.131 3.043 36.892 1.00 47.53 306 SER A CA 1
ATOM 2431 C C . SER A 1 306 ? 5.832 3.114 37.713 1.00 47.53 306 SER A C 1
ATOM 2433 O O . SER A 1 306 ? 5.915 3.238 38.933 1.00 47.53 306 SER A O 1
ATOM 2435 N N . THR A 1 307 ? 4.636 3.065 37.104 1.00 45.50 307 THR A N 1
ATOM 2436 C CA . THR A 1 307 ? 3.356 3.244 37.832 1.00 45.50 307 THR A CA 1
ATOM 2437 C C . THR A 1 307 ? 2.261 2.241 37.435 1.00 45.50 307 THR A C 1
ATOM 2439 O O . THR A 1 307 ? 2.308 1.673 36.343 1.00 45.50 307 THR A O 1
ATOM 2442 N N . PRO A 1 308 ? 1.249 1.991 38.298 1.00 45.97 308 PRO A N 1
ATOM 2443 C CA . PRO A 1 308 ? 0.204 1.008 38.015 1.00 45.97 308 PRO A CA 1
ATOM 2444 C C . PRO A 1 308 ? -0.672 1.399 36.818 1.00 45.97 308 PRO A C 1
ATOM 2446 O O . PRO A 1 308 ? -1.243 2.490 36.762 1.00 45.97 308 PRO A O 1
ATOM 2449 N N . PHE A 1 309 ? -0.819 0.468 35.877 1.00 40.59 309 PHE A N 1
ATOM 2450 C CA . PHE A 1 309 ? -1.592 0.652 34.651 1.00 40.59 309 PHE A CA 1
ATOM 2451 C C . PHE A 1 309 ? -3.090 0.891 34.918 1.00 40.59 309 PHE A C 1
ATOM 2453 O O . PHE A 1 309 ? -3.735 0.116 35.627 1.00 40.59 309 PHE A O 1
ATOM 2460 N N . ARG A 1 310 ? -3.677 1.906 34.271 1.00 41.50 310 ARG A N 1
ATOM 2461 C CA . ARG A 1 310 ? -5.130 2.159 34.269 1.00 41.50 310 ARG A CA 1
ATOM 2462 C C . ARG A 1 310 ? -5.815 1.342 33.169 1.00 41.50 310 ARG A C 1
ATOM 2464 O O . ARG A 1 310 ? -5.379 1.364 32.020 1.00 41.50 310 ARG A O 1
ATOM 2471 N N . PHE A 1 311 ? -6.887 0.634 33.524 1.00 32.59 311 PHE A N 1
ATOM 2472 C CA . PHE A 1 311 ? -7.621 -0.280 32.639 1.00 32.59 311 PHE A CA 1
ATOM 2473 C C . PHE A 1 311 ? -8.640 0.435 31.747 1.00 32.59 311 PHE A C 1
ATOM 2475 O O . PHE A 1 311 ? -9.347 1.333 32.207 1.00 32.59 311 PHE A O 1
ATOM 2482 N N . LYS A 1 312 ? -8.760 -0.008 30.490 1.00 36.97 312 LYS A N 1
ATOM 2483 C CA . LYS A 1 312 ? -9.819 0.396 29.551 1.00 36.97 312 LYS A CA 1
ATOM 2484 C C . LYS A 1 312 ? -9.912 -0.657 28.435 1.00 36.97 312 LYS A C 1
ATOM 2486 O O . LYS A 1 312 ? -8.919 -1.285 28.115 1.00 36.97 312 LYS A O 1
ATOM 2491 N N . ILE A 1 313 ? -11.086 -0.932 27.873 1.00 33.78 313 ILE A N 1
ATOM 2492 C CA . ILE A 1 313 ? -11.273 -2.102 26.989 1.00 33.78 313 ILE A CA 1
ATOM 2493 C C . ILE A 1 313 ? -11.867 -1.635 25.644 1.00 33.78 313 ILE A C 1
ATOM 2495 O O . ILE A 1 313 ? -12.803 -0.834 25.672 1.00 33.78 313 ILE A O 1
ATOM 2499 N N . ILE A 1 314 ? -11.307 -2.057 24.493 1.00 37.59 314 ILE A N 1
ATOM 2500 C CA . ILE A 1 314 ? -11.779 -1.663 23.141 1.00 37.59 314 ILE A CA 1
ATOM 2501 C C . ILE A 1 314 ? -12.461 -2.827 22.457 1.00 37.59 314 ILE A C 1
ATOM 2503 O O . ILE A 1 314 ? -11.880 -3.898 22.317 1.00 37.59 314 ILE A O 1
ATOM 2507 N N . TYR A 1 315 ? -13.693 -2.559 22.045 1.00 34.03 315 TYR A N 1
ATOM 2508 C CA . TYR A 1 315 ? -14.642 -3.510 21.499 1.00 34.03 315 TYR A CA 1
ATOM 2509 C C . TYR A 1 315 ? -14.605 -3.548 19.966 1.00 34.03 315 TYR A C 1
ATOM 2511 O O . TYR A 1 315 ? -14.378 -2.473 19.359 1.00 34.03 315 TYR A O 1
#

Secondary structure (DSSP, 8-state):
--S--HHHHHHHHHHHTTHHHHHHHTPPPHHHHHHHHHHGGG----------SS-SSHHHHHHHTT-GGGSBTTTEEPPHHHHHHHHHHHHTTSS------SB---TTTTTTS-SS-EEEEE-TT--HHHHHHHHHHHHHHHHHSS--EEE-TT-SSEEEEE--SSEEEESS--SSEEEEEE-TT--SHHHHHHHHHHHTTBPPGGGSTTGGGT-------EE--TT-EEEEEEEEE-TT---GGGTTEEEEE--SSSSSSPPEEE-SGGGTT-EEE-SSSEE-EEEEESSS---EEEEEEEE-TTSPPEEE---

Organism: Haemonchus placei (NCBI:txid6290)

Mean predicted aligned error: 14.39 Å

pLDDT: mean 72.56, std 17.5, range [32.59, 98.56]

Solvent-accessible surface area (backbone atoms only — not comparable to full-atom values): 17209 Å² total; per-residue (Å²): 132,78,81,86,40,81,60,48,57,53,35,56,62,52,56,61,77,46,48,70,61,51,65,60,72,49,58,79,51,73,64,57,50,47,59,37,62,66,61,46,80,82,56,53,76,43,79,89,92,90,88,68,89,54,34,84,34,56,43,12,19,5,44,78,47,71,43,19,92,84,23,54,96,29,35,34,46,75,55,58,66,58,45,48,57,52,48,49,66,60,66,61,62,87,79,59,86,74,71,94,50,55,50,75,74,58,100,58,58,69,67,40,48,67,83,90,36,44,34,24,35,71,42,90,80,40,47,74,53,39,52,49,12,41,56,50,14,51,49,54,46,42,71,79,47,93,51,48,80,42,85,35,84,82,48,67,54,21,35,42,36,33,56,48,74,17,36,30,16,33,62,17,39,85,64,41,76,41,63,34,32,40,11,78,70,27,53,39,44,67,50,29,33,48,36,48,38,19,38,69,11,38,58,66,74,82,73,29,77,68,29,74,84,67,42,81,74,67,70,76,48,49,67,56,62,87,87,21,28,34,38,39,22,39,19,31,28,38,76,96,41,63,47,88,90,29,80,46,23,32,36,27,43,11,32,43,74,58,65,47,27,60,23,67,70,43,22,30,46,81,43,10,15,35,73,40,66,20,70,30,33,48,30,49,67,48,72,52,58,73,80,65,93,67,46,69,26,43,37,36,29,37,27,42,103,87,50,84,61,50,78,53,72,55,94

Sequence (315 aa):
MQVCGPSFLKIRDTFKRVEEKIVKTLRLTPELLKSLQERLKKWRPIKNDKVEEAGDSIEEINENSQVGEDLYQADMVLTVEQAEEIVEGIEEQDGKSRTKRQAFKDHRYPRMTWSEGVNFYFHESASKEVRSAFIKGAKLWEKDTCINFAENSSATDRIMVFPQQGCWSFVGKVGGEQNLSLGAGCESVATAAHEIGHALGLLHTMSRYDRDDYITLNTVNIKSPAGTVIQVRLKDFSTGLSVDGCKYAGVEIKTNKDQTLTGYRFCSPDAAGITLQSFTNRVPIMTYNRIYQSKTVLEYRYGTYSTPFRFKIIY